Protein AF-0000000078837871 (afdb_homodimer)

Secondary structure (DSSP, 8-state):
------------------------TT--------SS----TTTS---EEEEEE-TTSSSEEEEEEEESSHHHHHHHHHHHHHH-TTSEEEEEETTEEEEEEESS--/------------------------TT--------SS----TTTS---EEEEEE-TTSSSEEEEEEEESSHHHHHHHHHHHHHH-TTSEEEEEETTEEEEEEESS--

Solvent-accessible surface area (backbone atoms only — not comparable to full-atom values): 12783 Å² total; per-residue (Å²): 138,84,81,82,78,77,77,77,75,78,77,76,75,74,74,72,75,76,74,71,75,78,73,75,72,75,78,60,74,63,69,64,69,58,86,71,55,79,68,55,69,78,81,48,77,44,56,22,38,24,35,34,30,31,92,84,58,78,47,79,65,43,72,44,30,35,8,53,41,69,66,32,30,49,33,26,36,56,40,44,46,66,74,38,52,62,28,32,35,36,32,27,47,75,91,41,75,75,45,77,44,65,27,64,84,107,138,86,67,87,70,80,75,78,77,75,79,74,76,75,76,75,74,76,73,70,76,80,72,74,71,74,76,60,71,63,70,64,67,58,86,71,56,80,68,55,70,79,79,49,78,42,56,21,35,24,33,33,30,31,91,83,57,79,46,80,64,43,74,44,30,34,8,53,41,68,65,31,30,49,33,27,36,56,40,43,46,66,75,38,51,62,27,31,34,34,32,28,47,75,91,41,75,75,45,76,44,65,27,64,82,107

Sequence (212 aa):
MRWARLWRGRAMFLSTHQLRPPDDPTDESGGTPSPYGGFPAEGEDLPYKVEVWDEDGHYVERVLAVSSSPSIGYAAYYAATREYPGRQVTLRHKSSVLSRWNGRAHMRWARLWRGRAMFLSTHQLRPPDDPTDESGGTPSPYGGFPAEGEDLPYKVEVWDEDGHYVERVLAVSSSPSIGYAAYYAATREYPGRQVTLRHKSSVLSRWNGRAH

pLDDT: mean 71.63, std 29.7, range [26.27, 98.94]

Structure (mmCIF, N/CA/C/O backbone):
data_AF-0000000078837871-model_v1
#
loop_
_entity.id
_entity.type
_entity.pdbx_description
1 polymer 'Uncharacterized protein'
#
loop_
_atom_site.group_PDB
_atom_site.id
_atom_site.type_symbol
_atom_site.label_atom_id
_atom_site.label_alt_id
_atom_site.label_comp_id
_atom_site.label_asym_id
_atom_site.label_entity_id
_atom_site.label_seq_id
_atom_site.pdbx_PDB_ins_code
_atom_site.Cartn_x
_atom_site.Cartn_y
_atom_site.Cartn_z
_atom_site.occupancy
_atom_site.B_iso_or_equiv
_atom_site.auth_seq_id
_atom_site.auth_comp_id
_atom_site.auth_asym_id
_atom_site.auth_atom_id
_atom_site.pdbx_PDB_model_num
ATOM 1 N N . MET A 1 1 ? 30.484 16.516 100.125 1 28.8 1 MET A N 1
ATOM 2 C CA . MET A 1 1 ? 31.156 17.422 99.188 1 28.8 1 MET A CA 1
ATOM 3 C C . MET A 1 1 ? 31.203 16.828 97.812 1 28.8 1 MET A C 1
ATOM 5 O O . MET A 1 1 ? 32.25 16.359 97.312 1 28.8 1 MET A O 1
ATOM 9 N N . ARG A 1 2 ? 30.094 16.031 97.438 1 31.38 2 ARG A N 1
ATOM 10 C CA . ARG A 1 2 ? 30.047 15.094 96.312 1 31.38 2 ARG A CA 1
ATOM 11 C C . ARG A 1 2 ? 30.375 15.789 95 1 31.38 2 ARG A C 1
ATOM 13 O O . ARG A 1 2 ? 30.078 16.969 94.875 1 31.38 2 ARG A O 1
ATOM 20 N N . TRP A 1 3 ? 30.797 15.07 94 1 30.58 3 TRP A N 1
ATOM 21 C CA . TRP A 1 3 ? 31.625 14.953 92.812 1 30.58 3 TRP A CA 1
ATOM 22 C C . TRP A 1 3 ? 31 15.742 91.625 1 30.58 3 TRP A C 1
ATOM 24 O O . TRP A 1 3 ? 29.781 15.922 91.562 1 30.58 3 TRP A O 1
ATOM 34 N N . ALA A 1 4 ? 31.797 16.688 91 1 34.44 4 ALA A N 1
ATOM 35 C CA . ALA A 1 4 ? 31.891 17.547 89.875 1 34.44 4 ALA A CA 1
ATOM 36 C C . ALA A 1 4 ? 31.562 16.766 88.562 1 34.44 4 ALA A C 1
ATOM 38 O O . ALA A 1 4 ? 32.344 15.898 88.125 1 34.44 4 ALA A O 1
ATOM 39 N N . ARG A 1 5 ? 30.344 16.266 88.5 1 40.53 5 ARG A N 1
ATOM 40 C CA . ARG A 1 5 ? 29.891 15.57 87.25 1 40.53 5 ARG A CA 1
ATOM 41 C C . ARG A 1 5 ? 30.281 16.328 86 1 40.53 5 ARG A C 1
ATOM 43 O O . ARG A 1 5 ? 29.812 17.453 85.812 1 40.53 5 ARG A O 1
ATOM 50 N N . LEU A 1 6 ? 31.578 16.109 85.625 1 33.34 6 LEU A N 1
ATOM 51 C CA . LEU A 1 6 ? 32.188 16.672 84.375 1 33.34 6 LEU A CA 1
ATOM 52 C C . LEU A 1 6 ? 31.234 16.578 83.188 1 33.34 6 LEU A C 1
ATOM 54 O O . LEU A 1 6 ? 30.656 15.523 82.938 1 33.34 6 LEU A O 1
ATOM 58 N N . TRP A 1 7 ? 30.594 17.656 82.75 1 40.09 7 TRP A N 1
ATOM 59 C CA . TRP A 1 7 ? 29.797 18.125 81.625 1 40.09 7 TRP A CA 1
ATOM 60 C C . TRP A 1 7 ? 30.469 17.766 80.312 1 40.09 7 TRP A C 1
ATOM 62 O O . TRP A 1 7 ? 31.406 18.438 79.875 1 40.09 7 TRP A O 1
ATOM 72 N N . ARG A 1 8 ? 30.953 16.5 80.125 1 40.06 8 ARG A N 1
ATOM 73 C CA . ARG A 1 8 ? 31.656 16.203 78.875 1 40.06 8 ARG A CA 1
ATOM 74 C C . ARG A 1 8 ? 30.859 16.703 77.688 1 40.06 8 ARG A C 1
ATOM 76 O O . ARG A 1 8 ? 29.672 16.375 77.562 1 40.06 8 ARG A O 1
ATOM 83 N N . GLY A 1 9 ? 31.156 17.859 77.125 1 33.84 9 GLY A N 1
ATOM 84 C CA . GLY A 1 9 ? 30.828 18.625 75.938 1 33.84 9 GLY A CA 1
ATOM 85 C C . GLY A 1 9 ? 30.828 17.781 74.688 1 33.84 9 GLY A C 1
ATOM 86 O O . GLY A 1 9 ? 31.844 17.172 74.375 1 33.84 9 GLY A O 1
ATOM 87 N N . ARG A 1 10 ? 29.766 17.078 74.375 1 41.59 10 ARG A N 1
ATOM 88 C CA . ARG A 1 10 ? 29.516 16.297 73.125 1 41.59 10 ARG A CA 1
ATOM 89 C C . ARG A 1 10 ? 29.859 17.109 71.938 1 41.59 10 ARG A C 1
ATOM 91 O O . ARG A 1 10 ? 29.312 18.188 71.688 1 41.59 10 ARG A O 1
ATOM 98 N N . ALA A 1 11 ? 31.141 17.047 71.5 1 39.34 11 ALA A N 1
ATOM 99 C CA . ALA A 1 11 ? 31.594 17.609 70.188 1 39.34 11 ALA A CA 1
ATOM 100 C C . ALA A 1 11 ? 30.703 17.188 69.062 1 39.34 11 ALA A C 1
ATOM 102 O O . ALA A 1 11 ? 30.438 15.992 68.875 1 39.34 11 ALA A O 1
ATOM 103 N N . MET A 1 12 ? 29.703 17.969 68.75 1 34.94 12 MET A N 1
ATOM 104 C CA . MET A 1 12 ? 28.797 17.844 67.625 1 34.94 12 MET A CA 1
ATOM 105 C C . MET A 1 12 ? 29.578 17.734 66.312 1 34.94 12 MET A C 1
ATOM 107 O O . MET A 1 12 ? 30.344 18.656 65.938 1 34.94 12 MET A O 1
ATOM 111 N N . PHE A 1 13 ? 30.203 16.594 66 1 34.69 13 PHE A N 1
ATOM 112 C CA . PHE A 1 13 ? 30.875 16.359 64.688 1 34.69 13 PHE A CA 1
ATOM 113 C C . PHE A 1 13 ? 29.984 16.797 63.562 1 34.69 13 PHE A C 1
ATOM 115 O O . PHE A 1 13 ? 28.844 16.328 63.438 1 34.69 13 PHE A O 1
ATOM 122 N N . LEU A 1 14 ? 30.031 18.094 63.125 1 34.53 14 LEU A N 1
ATOM 123 C CA . LEU A 1 14 ? 29.438 18.656 61.938 1 34.53 14 LEU A CA 1
ATOM 124 C C . LEU A 1 14 ? 29.797 17.828 60.688 1 34.53 14 LEU A C 1
ATOM 126 O O . LEU A 1 14 ? 30.984 17.703 60.344 1 34.53 14 LEU A O 1
ATOM 130 N N . SER A 1 15 ? 29.156 16.672 60.594 1 37.41 15 SER A N 1
ATOM 131 C CA . SER A 1 15 ? 29.297 15.867 59.375 1 37.41 15 SER A CA 1
ATOM 132 C C . SER A 1 15 ? 29.156 16.719 58.125 1 37.41 15 SER A C 1
ATOM 134 O O . SER A 1 15 ? 28.141 17.375 57.938 1 37.41 15 SER A O 1
ATOM 136 N N . THR A 1 16 ? 30.203 17.438 57.75 1 38.53 16 THR A N 1
ATOM 137 C CA . THR A 1 16 ? 30.281 18.172 56.5 1 38.53 16 THR A CA 1
ATOM 138 C C . THR A 1 16 ? 29.828 17.281 55.344 1 38.53 16 THR A C 1
ATOM 140 O O . THR A 1 16 ? 30.375 16.203 55.125 1 38.53 16 THR A O 1
ATOM 143 N N . HIS A 1 17 ? 28.547 17.125 55.125 1 38.34 17 HIS A N 1
ATOM 144 C CA . HIS A 1 17 ? 28 16.484 53.938 1 38.34 17 HIS A CA 1
ATOM 145 C C . HIS A 1 17 ? 28.672 17 52.656 1 38.34 17 HIS A C 1
ATOM 147 O O . HIS A 1 17 ? 28.688 18.203 52.406 1 38.34 17 HIS A O 1
ATOM 153 N N . GLN A 1 18 ? 29.844 16.469 52.406 1 34.22 18 GLN A N 1
ATOM 154 C CA . GLN A 1 18 ? 30.516 16.766 51.125 1 34.22 18 GLN A CA 1
ATOM 155 C C . GLN A 1 18 ? 29.531 16.703 49.969 1 34.22 18 GLN A C 1
ATOM 157 O O . GLN A 1 18 ? 28.859 15.695 49.75 1 34.22 18 GLN A O 1
ATOM 162 N N . LEU A 1 19 ? 28.922 17.844 49.562 1 39.47 19 LEU A N 1
ATOM 163 C CA . LEU A 1 19 ? 28.109 18.062 48.375 1 39.47 19 LEU A CA 1
ATOM 164 C C . LEU A 1 19 ? 28.766 17.438 47.125 1 39.47 19 LEU A C 1
ATOM 166 O O . LEU A 1 19 ? 29.938 17.688 46.875 1 39.47 19 LEU A O 1
ATOM 170 N N . ARG A 1 20 ? 28.406 16.188 46.875 1 36.94 20 ARG A N 1
ATOM 171 C CA . ARG A 1 20 ? 28.828 15.547 45.625 1 36.94 20 ARG A CA 1
ATOM 172 C C . ARG A 1 20 ? 28.766 16.531 44.469 1 36.94 20 ARG A C 1
ATOM 174 O O . ARG A 1 20 ? 27.922 17.438 44.438 1 36.94 20 ARG A O 1
ATOM 181 N N . PRO A 1 21 ? 29.906 16.812 43.875 1 38.81 21 PRO A N 1
ATOM 182 C CA . PRO A 1 21 ? 29.875 17.703 42.719 1 38.81 21 PRO A CA 1
ATOM 183 C C . PRO A 1 21 ? 28.75 17.359 41.719 1 38.81 21 PRO A C 1
ATOM 185 O O . PRO A 1 21 ? 28.281 16.219 41.688 1 38.81 21 PRO A O 1
ATOM 188 N N . PRO A 1 22 ? 27.938 18.375 41.281 1 35.56 22 PRO A N 1
ATOM 189 C CA . PRO A 1 22 ? 26.844 18.234 40.312 1 35.56 22 PRO A CA 1
ATOM 190 C C . PRO A 1 22 ? 27.219 17.375 39.125 1 35.56 22 PRO A C 1
ATOM 192 O O . PRO A 1 22 ? 28.375 17.406 38.688 1 35.56 22 PRO A O 1
ATOM 195 N N . ASP A 1 23 ? 26.766 16.156 39.094 1 36.47 23 ASP A N 1
ATOM 196 C CA . ASP A 1 23 ? 26.891 15.273 37.938 1 36.47 23 ASP A CA 1
ATOM 197 C C . ASP A 1 23 ? 26.75 16.062 36.656 1 36.47 23 ASP A C 1
ATOM 199 O O . ASP A 1 23 ? 25.953 17 36.562 1 36.47 23 ASP A O 1
ATOM 203 N N . ASP A 1 24 ? 27.828 16.281 35.969 1 36.84 24 ASP A N 1
ATOM 204 C CA . ASP A 1 24 ? 27.859 16.859 34.625 1 36.84 24 ASP A CA 1
ATOM 205 C C . ASP A 1 24 ? 26.719 16.328 33.75 1 36.84 24 ASP A C 1
ATOM 207 O O . ASP A 1 24 ? 26.516 15.109 33.688 1 36.84 24 ASP A O 1
ATOM 211 N N . PRO A 1 25 ? 25.578 17.094 33.594 1 40.22 25 PRO A N 1
ATOM 212 C CA . PRO A 1 25 ? 24.422 16.734 32.75 1 40.22 25 PRO A CA 1
ATOM 213 C C . PRO A 1 25 ? 24.828 16.266 31.359 1 40.22 25 PRO A C 1
ATOM 215 O O . PRO A 1 25 ? 23.969 16.125 30.484 1 40.22 25 PRO A O 1
ATOM 218 N N . THR A 1 26 ? 26.109 16.281 31 1 35.69 26 THR A N 1
ATOM 219 C CA . THR A 1 26 ? 26.328 16.109 29.562 1 35.69 26 THR A CA 1
ATOM 220 C C . THR A 1 26 ? 25.703 14.812 29.078 1 35.69 26 THR A C 1
ATOM 222 O O . THR A 1 26 ? 25.656 14.555 27.875 1 35.69 26 THR A O 1
ATOM 225 N N . ASP A 1 27 ? 25.719 13.789 29.953 1 36.22 27 ASP A N 1
ATOM 226 C CA . ASP A 1 27 ? 25.391 12.547 29.25 1 36.22 27 ASP A CA 1
ATOM 227 C C . ASP A 1 27 ? 23.938 12.555 28.766 1 36.22 27 ASP A C 1
ATOM 229 O O . ASP A 1 27 ? 23.062 11.945 29.391 1 36.22 27 ASP A O 1
ATOM 233 N N . GLU A 1 28 ? 23.297 13.656 28.609 1 34.19 28 GLU A N 1
ATOM 234 C CA . GLU A 1 28 ? 21.953 13.578 28.031 1 34.19 28 GLU A CA 1
ATOM 235 C C . GLU A 1 28 ? 21.969 12.789 26.719 1 34.19 28 GLU A C 1
ATOM 237 O O . GLU A 1 28 ? 21.859 13.375 25.641 1 34.19 28 GLU A O 1
ATOM 242 N N . SER A 1 29 ? 22.844 11.828 26.625 1 35.5 29 SER A N 1
ATOM 243 C CA . SER A 1 29 ? 22.641 11.086 25.391 1 35.5 29 SER A CA 1
ATOM 244 C C . SER A 1 29 ? 21.172 10.727 25.188 1 35.5 29 SER A C 1
ATOM 246 O O . SER A 1 29 ? 20.719 9.664 25.609 1 35.5 29 SER A O 1
ATOM 248 N N . GLY A 1 30 ? 20.266 11.453 25.75 1 33.62 30 GLY A N 1
ATOM 249 C CA . GLY A 1 30 ? 18.891 11.18 25.375 1 33.62 30 GLY A CA 1
ATOM 250 C C . GLY A 1 30 ? 18.703 10.906 23.891 1 33.62 30 GLY A C 1
ATOM 251 O O . GLY A 1 30 ? 18.906 11.797 23.062 1 33.62 30 GLY A O 1
ATOM 252 N N . GLY A 1 31 ? 19.078 9.742 23.516 1 33.59 31 GLY A N 1
ATOM 253 C CA . GLY A 1 31 ? 18.734 9.336 22.156 1 33.59 31 GLY A CA 1
ATOM 254 C C . GLY A 1 31 ? 17.375 9.82 21.703 1 33.59 31 GLY A C 1
ATOM 255 O O . GLY A 1 31 ? 16.406 9.727 22.453 1 33.59 31 GLY A O 1
ATOM 256 N N . THR A 1 32 ? 17.297 11.055 21.219 1 34.22 32 THR A N 1
ATOM 257 C CA . THR A 1 32 ? 16.094 11.422 20.484 1 34.22 32 THR A CA 1
ATOM 258 C C . THR A 1 32 ? 15.438 10.188 19.875 1 34.22 32 THR A C 1
ATOM 260 O O . THR A 1 32 ? 16.109 9.352 19.281 1 34.22 32 THR A O 1
ATOM 263 N N . PRO A 1 33 ? 14.469 9.602 20.594 1 33.25 33 PRO A N 1
ATOM 264 C CA . PRO A 1 33 ? 13.867 8.578 19.734 1 33.25 33 PRO A CA 1
ATOM 265 C C . PRO A 1 33 ? 13.875 8.969 18.266 1 33.25 33 PRO A C 1
ATOM 267 O O . PRO A 1 33 ? 13.859 10.156 17.938 1 33.25 33 PRO A O 1
ATOM 270 N N . SER A 1 34 ? 14.734 8.492 17.484 1 34.59 34 SER A N 1
ATOM 271 C CA . SER A 1 34 ? 14.539 8.82 16.078 1 34.59 34 SER A CA 1
ATOM 272 C C . SER A 1 34 ? 13.07 9.062 15.758 1 34.59 34 SER A C 1
ATOM 274 O O . SER A 1 34 ? 12.195 8.312 16.219 1 34.59 34 SER A O 1
ATOM 276 N N . PRO A 1 35 ? 12.625 10.312 15.734 1 34.44 35 PRO A N 1
ATOM 277 C CA . PRO A 1 35 ? 11.227 10.445 15.32 1 34.44 35 PRO A CA 1
ATOM 278 C C . PRO A 1 35 ? 10.758 9.273 14.469 1 34.44 35 PRO A C 1
ATOM 280 O O . PRO A 1 35 ? 9.594 9.234 14.047 1 34.44 35 PRO A O 1
ATOM 283 N N . TYR A 1 36 ? 11.719 8.836 13.633 1 36.59 36 TYR A N 1
ATOM 284 C CA . TYR A 1 36 ? 11.273 7.781 12.734 1 36.59 36 TYR A CA 1
ATOM 285 C C . TYR A 1 36 ? 10.93 6.516 13.508 1 36.59 36 TYR A C 1
ATOM 287 O O . TYR A 1 36 ? 11.805 5.699 13.797 1 36.59 36 TYR A O 1
ATOM 295 N N . GLY A 1 37 ? 10.375 6.586 14.586 1 34.09 37 GLY A N 1
ATOM 296 C CA . GLY A 1 37 ? 9.812 5.402 15.211 1 34.09 37 GLY A CA 1
ATOM 297 C C . GLY A 1 37 ? 9.414 4.332 14.211 1 34.09 37 GLY A C 1
ATOM 298 O O . GLY A 1 37 ? 9.148 4.633 13.047 1 34.09 37 GLY A O 1
ATOM 299 N N . GLY A 1 38 ? 10.055 3.207 14.188 1 36.5 38 GLY A N 1
ATOM 300 C CA . GLY A 1 38 ? 9.516 2.074 13.453 1 36.5 38 GLY A CA 1
ATOM 301 C C . GLY A 1 38 ? 8 2.004 13.492 1 36.5 38 GLY A C 1
ATOM 302 O O . GLY A 1 38 ? 7.418 1.677 14.531 1 36.5 38 GLY A O 1
ATOM 303 N N . PHE A 1 39 ? 7.238 3.01 13.195 1 37.38 39 PHE A N 1
ATOM 304 C CA . PHE A 1 39 ? 5.793 2.844 13.109 1 37.38 39 PHE A CA 1
ATOM 305 C C . PHE A 1 39 ? 5.434 1.434 12.656 1 37.38 39 PHE A C 1
ATOM 307 O O . PHE A 1 39 ? 5.758 1.035 11.539 1 37.38 39 PHE A O 1
ATOM 314 N N . PRO A 1 40 ? 5.602 0.512 13.492 1 39.38 40 PRO A N 1
ATOM 315 C CA . PRO A 1 40 ? 5.027 -0.745 13 1 39.38 40 PRO A CA 1
ATOM 316 C C . PRO A 1 40 ? 3.688 -0.548 12.297 1 39.38 40 PRO A C 1
ATOM 318 O O . PRO A 1 40 ? 2.934 0.366 12.641 1 39.38 40 PRO A O 1
ATOM 321 N N . ALA A 1 41 ? 3.531 -0.785 10.977 1 46.53 41 ALA A N 1
ATOM 322 C CA . ALA A 1 41 ? 2.197 -1.076 10.453 1 46.53 41 ALA A CA 1
ATOM 323 C C . ALA A 1 41 ? 1.309 -1.685 11.531 1 46.53 41 ALA A C 1
ATOM 325 O O . ALA A 1 41 ? 0.086 -1.742 11.383 1 46.53 41 ALA A O 1
ATOM 326 N N . GLU A 1 42 ? 1.839 -2.127 12.625 1 44.12 42 GLU A N 1
ATOM 327 C CA . GLU A 1 42 ? 1.068 -2.889 13.602 1 44.12 42 GLU A CA 1
ATOM 328 C C . GLU A 1 42 ? -0.051 -2.043 14.203 1 44.12 42 GLU A C 1
ATOM 330 O O . GLU A 1 42 ? -1.13 -2.557 14.508 1 44.12 42 GLU A O 1
ATOM 335 N N . GLY A 1 4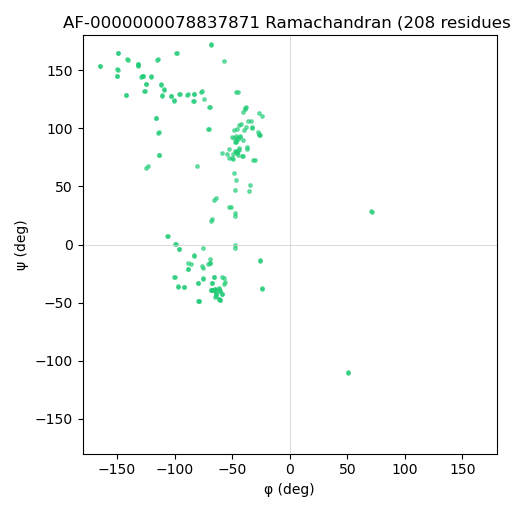3 ? 0.249 -0.795 14.492 1 51.53 43 GLY A N 1
ATOM 336 C CA . GLY A 1 43 ? -0.839 -0.068 15.125 1 51.53 43 GLY A CA 1
ATOM 337 C C . GLY A 1 43 ? -1.802 0.552 14.133 1 51.53 43 GLY A C 1
ATOM 338 O O . GLY A 1 43 ? -2.896 0.98 14.5 1 51.53 43 GLY A O 1
ATOM 339 N N . GLU A 1 44 ? -1.311 0.636 12.891 1 63.84 44 GLU A N 1
ATOM 340 C CA . GLU A 1 44 ? -2.213 1.239 11.914 1 63.84 44 GLU A CA 1
ATOM 341 C C . GLU A 1 44 ? -3.096 0.184 11.258 1 63.84 44 GLU A C 1
ATOM 343 O O . GLU A 1 44 ? -2.633 -0.919 10.953 1 63.84 44 GLU A O 1
ATOM 348 N N . ASP A 1 45 ? -4.477 0.563 11.336 1 87.5 45 ASP A N 1
ATOM 349 C CA . ASP A 1 45 ? -5.438 -0.288 10.641 1 87.5 45 ASP A CA 1
ATOM 350 C C . ASP A 1 45 ? -5.289 -0.153 9.125 1 87.5 45 ASP A C 1
ATOM 352 O O . ASP A 1 45 ? -5.629 0.886 8.555 1 87.5 45 ASP A O 1
ATOM 356 N N . LEU A 1 46 ? -4.633 -1.031 8.469 1 96.62 46 LEU A N 1
ATOM 357 C CA . LEU A 1 46 ? -4.449 -1.096 7.023 1 96.62 46 LEU A CA 1
ATOM 358 C C . LEU A 1 46 ? -5.145 -2.322 6.441 1 96.62 46 LEU A C 1
ATOM 360 O O . LEU A 1 46 ? -4.484 -3.281 6.035 1 96.62 46 LEU A O 1
ATOM 364 N N . PRO A 1 47 ? -6.457 -2.262 6.305 1 96.81 47 PRO A N 1
ATOM 365 C CA . PRO A 1 47 ? -7.23 -3.488 6.098 1 96.81 47 PRO A CA 1
ATOM 366 C C . PRO A 1 47 ? -7.25 -3.936 4.637 1 96.81 47 PRO A C 1
ATOM 368 O O . PRO A 1 47 ? -7.746 -5.02 4.328 1 96.81 47 PRO A O 1
ATOM 371 N N . TYR A 1 48 ? -6.777 -3.15 3.725 1 97.94 48 TYR A N 1
ATOM 372 C CA . TYR A 1 48 ? -6.73 -3.535 2.318 1 97.94 48 TYR A CA 1
ATOM 373 C C . TYR A 1 48 ? -5.359 -4.098 1.953 1 97.94 48 TYR A C 1
ATOM 375 O O . TYR A 1 48 ? -4.332 -3.475 2.227 1 97.94 48 TYR A O 1
ATOM 383 N N . LYS A 1 49 ? -5.387 -5.234 1.341 1 98.44 49 LYS A N 1
ATOM 384 C CA . LYS A 1 49 ? -4.156 -5.969 1.06 1 98.44 49 LYS A CA 1
ATOM 385 C C . LYS A 1 49 ? -4.051 -6.316 -0.422 1 98.44 49 LYS A 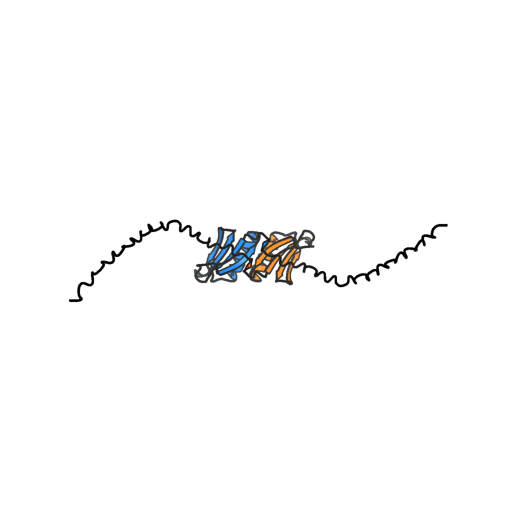C 1
ATOM 387 O O . LYS A 1 49 ? -5.012 -6.809 -1.019 1 98.44 49 LYS A O 1
ATOM 392 N N . VAL A 1 50 ? -2.9 -6.047 -0.955 1 98.81 50 VAL A N 1
ATOM 393 C CA . VAL A 1 50 ? -2.555 -6.52 -2.291 1 98.81 50 VAL A CA 1
ATOM 394 C C . VAL A 1 50 ? -1.613 -7.719 -2.188 1 98.81 50 VAL A C 1
ATOM 396 O O . VAL A 1 50 ? -0.555 -7.633 -1.56 1 98.81 50 VAL A O 1
ATOM 399 N N . GLU A 1 51 ? -2.021 -8.734 -2.857 1 98.56 51 GLU A N 1
ATOM 400 C CA . GLU A 1 51 ? -1.302 -10 -2.754 1 98.56 51 GLU A CA 1
ATOM 401 C C . GLU A 1 51 ? -0.934 -10.539 -4.133 1 98.56 51 GLU A C 1
ATOM 403 O O . GLU A 1 51 ? -1.718 -10.43 -5.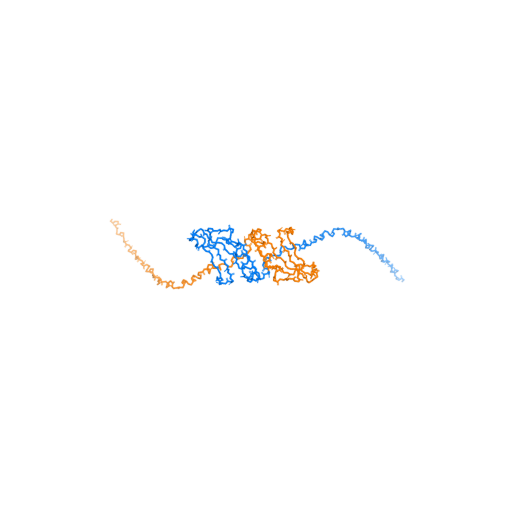078 1 98.56 51 GLU A O 1
ATOM 408 N N . VAL A 1 52 ? 0.241 -11.18 -4.168 1 98.44 52 VAL A N 1
ATOM 409 C CA . VAL A 1 52 ? 0.606 -11.945 -5.352 1 98.44 52 VAL A CA 1
ATOM 410 C C . VAL A 1 52 ? 0.629 -13.438 -5.016 1 98.44 52 VAL A C 1
ATOM 412 O O . VAL A 1 52 ? 1.091 -13.828 -3.939 1 98.44 52 VAL A O 1
ATOM 415 N N . TRP A 1 53 ? 0.093 -14.188 -5.922 1 97.5 53 TRP A N 1
ATOM 416 C CA . TRP A 1 53 ? -0.03 -15.625 -5.738 1 97.5 53 TRP A CA 1
ATOM 417 C C . TRP A 1 53 ? 1.1 -16.359 -6.449 1 97.5 53 TRP A C 1
ATOM 419 O O . TRP A 1 53 ? 1.778 -15.797 -7.305 1 97.5 53 TRP A O 1
ATOM 429 N N . ASP A 1 54 ? 1.242 -17.594 -6.082 1 96 54 ASP A N 1
ATOM 430 C CA . ASP A 1 54 ? 2.281 -18.406 -6.699 1 96 54 ASP A CA 1
ATOM 431 C C . ASP A 1 54 ? 1.964 -18.688 -8.164 1 96 54 ASP A C 1
ATOM 433 O O . ASP A 1 54 ? 0.883 -18.344 -8.648 1 96 54 ASP A O 1
ATOM 437 N N . GLU A 1 55 ? 2.93 -19.281 -8.828 1 95.44 55 GLU A N 1
ATOM 438 C CA . GLU A 1 55 ? 2.826 -19.469 -10.273 1 95.44 55 GLU A CA 1
ATOM 439 C C . GLU A 1 55 ? 1.584 -20.281 -10.633 1 95.44 55 GLU A C 1
ATOM 441 O O . GLU A 1 55 ? 0.979 -20.062 -11.688 1 95.44 55 GLU A O 1
ATOM 446 N N . ASP A 1 56 ? 1.182 -21.109 -9.727 1 93.94 56 ASP A N 1
ATOM 447 C CA . ASP A 1 56 ? 0.043 -21.984 -10.016 1 93.94 56 ASP A CA 1
ATOM 448 C C . ASP A 1 56 ? -1.254 -21.375 -9.469 1 93.94 56 ASP A C 1
ATOM 450 O O . ASP A 1 56 ? -2.336 -21.922 -9.695 1 93.94 56 ASP A O 1
ATOM 454 N N . GLY A 1 57 ? -1.124 -20.297 -8.812 1 94.81 57 GLY A N 1
ATOM 455 C CA . GLY A 1 57 ? -2.307 -19.641 -8.273 1 94.81 57 GLY A CA 1
ATOM 456 C C . GLY A 1 57 ? -2.926 -20.391 -7.109 1 94.81 57 GLY A C 1
ATOM 457 O O . GLY A 1 57 ? -4.129 -20.297 -6.867 1 94.81 57 GLY A O 1
ATOM 458 N N . HIS A 1 58 ? -2.158 -21.109 -6.395 1 95.31 58 HIS A N 1
ATOM 459 C CA . HIS A 1 58 ? -2.713 -21.969 -5.348 1 95.31 58 HIS A CA 1
ATOM 460 C C . HIS A 1 58 ? -2.635 -21.281 -3.986 1 95.31 58 HIS A C 1
ATOM 462 O O . HIS A 1 58 ? -3.496 -21.5 -3.129 1 95.31 58 HIS A O 1
ATOM 468 N N . TYR A 1 59 ? -1.624 -20.578 -3.764 1 95.56 59 TYR A N 1
ATOM 469 C CA . TYR A 1 59 ? -1.495 -19.891 -2.482 1 95.56 59 TYR A CA 1
ATOM 470 C C . TYR A 1 59 ? -0.9 -18.5 -2.666 1 95.56 59 TYR A C 1
ATOM 472 O O . TYR A 1 59 ? -0.238 -18.234 -3.672 1 95.56 59 TYR A O 1
ATOM 480 N N . VAL A 1 60 ? -1.181 -17.688 -1.623 1 96.5 60 VAL A N 1
ATOM 481 C CA . VAL A 1 60 ? -0.577 -16.359 -1.599 1 96.5 60 VAL A CA 1
ATOM 482 C C . VAL A 1 60 ? 0.927 -16.484 -1.361 1 96.5 60 VAL A C 1
ATOM 484 O O . VAL A 1 60 ? 1.359 -17.016 -0.339 1 96.5 60 VAL A O 1
ATOM 487 N N . GLU A 1 61 ? 1.626 -16.016 -2.357 1 96.69 61 GLU A N 1
ATOM 488 C CA . GLU A 1 61 ? 3.08 -16.031 -2.225 1 96.69 61 GLU A CA 1
ATOM 489 C C . GLU A 1 61 ? 3.568 -14.875 -1.35 1 96.69 61 GLU A C 1
ATOM 491 O O . GLU A 1 61 ? 4.438 -15.062 -0.498 1 96.69 61 GLU A O 1
ATOM 496 N N . ARG A 1 62 ? 3.115 -13.68 -1.615 1 96.31 62 ARG A N 1
ATOM 497 C CA . ARG A 1 62 ? 3.592 -12.492 -0.914 1 96.31 62 ARG A CA 1
ATOM 498 C C . ARG A 1 62 ? 2.504 -11.422 -0.839 1 96.31 62 ARG A C 1
ATOM 500 O O . ARG A 1 62 ? 1.704 -11.281 -1.767 1 96.31 62 ARG A O 1
ATOM 507 N N . VAL A 1 63 ? 2.523 -10.695 0.31 1 97.81 63 VAL A N 1
ATOM 508 C CA . VAL A 1 63 ? 1.809 -9.43 0.37 1 97.81 63 VAL A CA 1
ATOM 509 C C . VAL A 1 63 ? 2.672 -8.32 -0.229 1 97.81 63 VAL A C 1
ATOM 511 O O . VAL A 1 63 ? 3.82 -8.133 0.179 1 97.81 63 VAL A O 1
ATOM 514 N N . LEU A 1 64 ? 2.092 -7.566 -1.133 1 98.5 64 LEU A N 1
ATOM 515 C CA . LEU A 1 64 ? 2.85 -6.559 -1.867 1 98.5 64 LEU A CA 1
ATOM 516 C C . LEU A 1 64 ? 2.615 -5.168 -1.283 1 98.5 64 LEU A C 1
ATOM 518 O O . LEU A 1 64 ? 3.473 -4.289 -1.397 1 98.5 64 LEU A O 1
ATOM 522 N N . ALA A 1 65 ? 1.439 -5.027 -0.701 1 98.56 65 ALA A N 1
ATOM 523 C CA . ALA A 1 65 ? 1.061 -3.74 -0.122 1 98.56 65 ALA A CA 1
ATOM 524 C C . ALA A 1 65 ? -0.141 -3.889 0.807 1 98.56 65 ALA A C 1
ATOM 526 O O . ALA A 1 65 ? -0.958 -4.797 0.635 1 98.56 65 ALA A O 1
ATOM 527 N N . VAL A 1 66 ? -0.221 -2.982 1.754 1 98.38 66 VAL A N 1
ATOM 528 C CA . VAL A 1 66 ? -1.431 -2.799 2.549 1 98.38 66 VAL A CA 1
ATOM 529 C C . VAL A 1 66 ? -1.792 -1.315 2.605 1 98.38 66 VAL A C 1
ATOM 531 O O . VAL A 1 66 ? -0.924 -0.452 2.455 1 98.38 66 VAL A O 1
ATOM 534 N N . SER A 1 67 ? -3.08 -1.029 2.805 1 98.38 67 SER A N 1
ATOM 535 C CA . SER A 1 67 ? -3.52 0.362 2.805 1 98.38 67 SER A CA 1
ATOM 536 C C . SER A 1 67 ? -4.715 0.564 3.732 1 98.38 67 SER A C 1
ATOM 538 O O . SER A 1 67 ? -5.418 -0.391 4.062 1 98.38 67 SER A O 1
ATOM 540 N N . SER A 1 68 ? -4.93 1.805 3.994 1 97.81 68 SER A N 1
ATOM 541 C CA . SER A 1 68 ? -6.012 2.186 4.895 1 97.81 68 SER A CA 1
ATOM 542 C C . SER A 1 68 ? -7.324 2.373 4.137 1 97.81 68 SER A C 1
ATOM 544 O O . SER A 1 68 ? -8.398 2.334 4.734 1 97.81 68 SER A O 1
ATOM 546 N N . SER A 1 69 ? -7.316 2.607 2.836 1 98.06 69 SER A N 1
ATOM 547 C CA . SER A 1 69 ? -8.508 2.912 2.051 1 98.06 69 SER A CA 1
ATOM 548 C C . SER A 1 69 ? -8.57 2.064 0.784 1 98.06 69 SER A C 1
ATOM 550 O O . SER A 1 69 ? -7.535 1.631 0.271 1 98.06 69 SER A O 1
ATOM 552 N N . PRO A 1 70 ? -9.828 1.899 0.303 1 98.5 70 PRO A N 1
ATOM 553 C CA . PRO A 1 70 ? -9.961 1.138 -0.941 1 98.5 70 PRO A CA 1
ATOM 554 C C . PRO A 1 70 ? -9.367 1.869 -2.145 1 98.5 70 PRO A C 1
ATOM 556 O O . PRO A 1 70 ? -8.805 1.236 -3.041 1 98.5 70 PRO A O 1
ATOM 559 N N . SER A 1 71 ? -9.469 3.146 -2.105 1 98.81 71 SER A N 1
ATOM 560 C CA . SER A 1 71 ? -8.961 3.902 -3.244 1 98.81 71 SER A CA 1
ATOM 561 C C . SER A 1 71 ? -7.449 3.742 -3.383 1 98.81 71 SER A C 1
ATOM 563 O O . SER A 1 71 ? -6.945 3.498 -4.48 1 98.81 71 SER A O 1
ATOM 565 N N . ILE A 1 72 ? -6.758 3.85 -2.277 1 98.94 72 ILE A N 1
ATOM 566 C CA . ILE A 1 72 ? -5.312 3.668 -2.277 1 98.94 72 ILE A CA 1
ATOM 567 C C . ILE A 1 72 ? -4.973 2.209 -2.58 1 98.94 72 ILE A C 1
ATOM 569 O O . ILE A 1 72 ? -4.031 1.926 -3.324 1 98.94 72 ILE A O 1
ATOM 573 N N . GLY A 1 73 ? -5.711 1.303 -2.068 1 98.88 73 GLY A N 1
ATOM 574 C CA . GLY A 1 73 ? -5.543 -0.114 -2.35 1 98.88 73 GLY A CA 1
ATOM 575 C C . GLY A 1 73 ? -5.684 -0.451 -3.822 1 98.88 73 GLY A C 1
ATOM 576 O O . GLY A 1 73 ? -4.891 -1.226 -4.363 1 98.88 73 GLY A O 1
ATOM 577 N N . TYR A 1 74 ? -6.664 0.144 -4.484 1 98.94 74 TYR A N 1
ATOM 578 C CA . TYR A 1 74 ? -6.875 -0.118 -5.906 1 98.94 74 TYR A CA 1
ATOM 579 C C . TYR A 1 74 ? -5.711 0.412 -6.734 1 98.94 74 TYR A C 1
ATOM 581 O O . TYR A 1 74 ? -5.305 -0.214 -7.719 1 98.94 74 TYR A O 1
ATOM 589 N N . ALA A 1 75 ? -5.262 1.514 -6.344 1 98.94 75 ALA A N 1
ATOM 590 C CA . ALA A 1 75 ? -4.105 2.045 -7.062 1 98.94 75 ALA A CA 1
ATOM 591 C C . ALA A 1 75 ? -2.908 1.104 -6.945 1 98.94 75 ALA A C 1
ATOM 593 O O . ALA A 1 75 ? -2.248 0.804 -7.941 1 98.94 75 ALA A O 1
ATOM 594 N N . ALA A 1 76 ? -2.654 0.662 -5.762 1 98.94 76 ALA A N 1
ATOM 595 C CA . ALA A 1 76 ? -1.574 -0.296 -5.535 1 98.94 76 ALA A CA 1
ATOM 596 C C . ALA A 1 76 ? -1.818 -1.59 -6.305 1 98.94 76 ALA A C 1
ATOM 598 O O . ALA A 1 76 ? -0.892 -2.158 -6.887 1 98.94 76 ALA A O 1
ATOM 599 N N . TYR A 1 77 ? -3.072 -2.043 -6.34 1 98.94 77 TYR A N 1
ATOM 600 C CA . TYR A 1 77 ? -3.465 -3.26 -7.047 1 98.94 77 TYR A CA 1
ATOM 601 C C . TYR A 1 77 ? -3.162 -3.148 -8.531 1 98.94 77 TYR A C 1
ATOM 603 O O . TYR A 1 77 ? -2.52 -4.031 -9.109 1 98.94 77 TYR A O 1
ATOM 611 N N . TYR A 1 78 ? -3.543 -2.078 -9.078 1 98.94 78 TYR A N 1
ATOM 612 C CA . TYR A 1 78 ? -3.311 -1.896 -10.508 1 98.94 78 TYR A CA 1
ATOM 613 C C . TYR A 1 78 ? -1.818 -1.849 -10.82 1 98.94 78 TYR A C 1
ATOM 615 O O . TYR A 1 78 ? -1.36 -2.449 -11.789 1 98.94 78 TYR A O 1
ATOM 623 N N . ALA A 1 79 ? -1.078 -1.176 -10.039 1 98.94 79 ALA A N 1
ATOM 624 C CA . ALA A 1 79 ? 0.37 -1.146 -10.227 1 98.94 79 ALA A CA 1
ATOM 625 C C . ALA A 1 79 ? 0.969 -2.545 -10.094 1 98.94 79 ALA A C 1
ATOM 627 O O . ALA A 1 79 ? 1.867 -2.916 -10.859 1 98.94 79 ALA A O 1
ATOM 628 N N . ALA A 1 80 ? 0.456 -3.303 -9.188 1 98.88 80 ALA A N 1
ATOM 629 C CA . ALA A 1 80 ? 0.955 -4.656 -8.969 1 98.88 80 ALA A CA 1
ATOM 630 C C . ALA A 1 80 ? 0.703 -5.543 -10.18 1 98.88 80 ALA A C 1
ATOM 632 O O . ALA A 1 80 ? 1.547 -6.363 -10.547 1 98.88 80 ALA A O 1
ATOM 633 N N . THR A 1 81 ? -0.461 -5.359 -10.812 1 98.69 81 THR A N 1
ATOM 634 C CA . THR A 1 81 ? -0.766 -6.188 -11.977 1 98.69 81 THR A CA 1
ATOM 635 C C . THR A 1 81 ? 0.198 -5.891 -13.117 1 98.69 81 THR A C 1
ATOM 637 O O . THR A 1 81 ? 0.482 -6.762 -13.938 1 98.69 81 THR A O 1
ATOM 640 N N . ARG A 1 82 ? 0.676 -4.727 -13.141 1 98.69 82 ARG A N 1
ATOM 641 C CA . ARG A 1 82 ? 1.646 -4.359 -14.164 1 98.69 82 ARG A CA 1
ATOM 642 C C . ARG A 1 82 ? 3.041 -4.863 -13.805 1 98.69 82 ARG A C 1
ATOM 644 O O . ARG A 1 82 ? 3.826 -5.207 -14.695 1 98.69 82 ARG A O 1
ATOM 651 N N . GLU A 1 83 ? 3.332 -4.906 -12.641 1 98.44 83 GLU A N 1
ATOM 652 C CA . GLU A 1 83 ? 4.641 -5.367 -12.18 1 98.44 83 GLU A CA 1
ATOM 653 C C . GLU A 1 83 ? 4.75 -6.887 -12.266 1 98.44 83 GLU A C 1
ATOM 655 O O . GLU A 1 83 ? 5.84 -7.426 -12.469 1 98.44 83 GLU A O 1
ATOM 660 N N . TYR A 1 84 ? 3.672 -7.523 -12.125 1 97.62 84 TYR A N 1
ATOM 661 C CA . TYR A 1 84 ? 3.6 -8.984 -12.156 1 97.62 84 TYR A CA 1
ATOM 662 C C . TYR A 1 84 ? 2.621 -9.453 -13.227 1 97.62 84 TYR A C 1
ATOM 664 O O . TYR A 1 84 ? 1.628 -10.117 -12.922 1 97.62 84 TYR A O 1
ATOM 672 N N . PRO A 1 85 ? 2.885 -9.273 -14.422 1 96.88 85 PRO A N 1
ATOM 673 C CA . PRO A 1 85 ? 1.892 -9.492 -15.477 1 96.88 85 PRO A CA 1
ATOM 674 C C . PRO A 1 85 ? 1.565 -10.969 -15.688 1 96.88 85 PRO A C 1
ATOM 676 O O . PRO A 1 85 ? 0.496 -11.297 -16.203 1 96.88 85 PRO A O 1
ATOM 679 N N . GLY A 1 86 ? 2.33 -11.914 -15.227 1 97 86 GLY A N 1
ATOM 680 C CA . GLY A 1 86 ? 2.096 -13.336 -15.438 1 97 86 GLY A CA 1
ATOM 681 C C . GLY A 1 86 ? 1.583 -14.047 -14.195 1 97 86 GLY A C 1
ATOM 682 O O . GLY A 1 86 ? 1.457 -15.273 -14.18 1 97 86 GLY A O 1
ATOM 683 N N . ARG A 1 87 ? 1.323 -13.281 -13.281 1 97.94 87 ARG A N 1
ATOM 684 C CA . ARG A 1 87 ? 0.909 -13.844 -12 1 97.94 87 ARG A CA 1
ATOM 685 C C . ARG A 1 87 ? -0.535 -13.469 -11.68 1 97.94 87 ARG A C 1
ATOM 687 O O . ARG A 1 87 ? -1.095 -12.555 -12.281 1 97.94 87 ARG A O 1
ATOM 694 N N . GLN A 1 88 ? -1.136 -14.273 -10.766 1 98.38 88 GLN A N 1
ATOM 695 C CA . GLN A 1 88 ? -2.379 -13.828 -10.141 1 98.38 88 GLN A CA 1
ATOM 696 C C . GLN A 1 88 ? -2.113 -12.781 -9.062 1 98.38 88 GLN A C 1
ATOM 698 O O . GLN A 1 88 ? -1.208 -12.945 -8.242 1 98.38 88 GLN A O 1
ATOM 703 N N . VAL A 1 89 ? -2.859 -11.695 -9.117 1 98.75 89 VAL A N 1
ATOM 704 C CA . VAL A 1 89 ? -2.828 -10.641 -8.117 1 98.75 89 VAL A CA 1
ATOM 705 C C . VAL A 1 89 ? -4.234 -10.398 -7.57 1 98.75 89 VAL A C 1
ATOM 707 O O . VAL A 1 89 ? -5.203 -10.367 -8.328 1 98.75 89 VAL A O 1
ATOM 710 N N . THR A 1 90 ? -4.332 -10.203 -6.195 1 98.81 90 THR A N 1
ATOM 711 C CA . THR A 1 90 ? -5.637 -9.914 -5.613 1 98.81 90 THR A CA 1
ATOM 712 C C . THR A 1 90 ? -5.566 -8.672 -4.727 1 98.81 90 THR A C 1
ATOM 714 O O . THR A 1 90 ? -4.535 -8.391 -4.117 1 98.81 90 THR A O 1
ATOM 717 N N . LEU A 1 91 ? -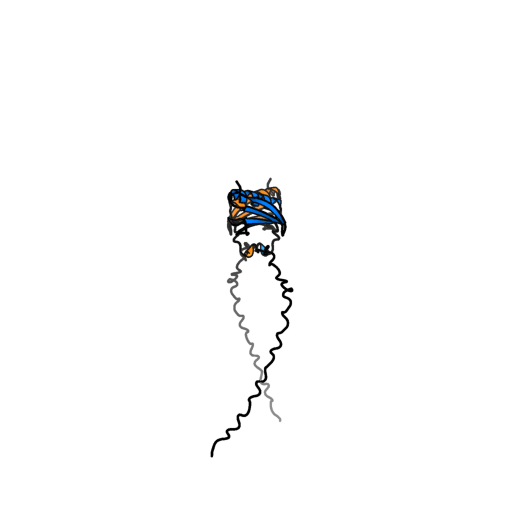6.605 -7.949 -4.754 1 98.88 91 LEU A N 1
ATOM 718 C CA . LEU A 1 91 ? -6.918 -6.973 -3.717 1 98.88 91 LEU A CA 1
ATOM 719 C C . LEU A 1 91 ? -7.949 -7.531 -2.74 1 98.88 91 LEU A C 1
ATOM 721 O O . LEU A 1 91 ? -9.039 -7.945 -3.146 1 98.88 91 LEU A O 1
ATOM 725 N N . ARG A 1 92 ? -7.586 -7.52 -1.479 1 98.69 92 ARG A N 1
ATOM 726 C CA . ARG A 1 92 ? -8.453 -8.055 -0.432 1 98.69 92 ARG A CA 1
ATOM 727 C C . ARG A 1 92 ? -8.789 -6.977 0.596 1 98.69 92 ARG A C 1
ATOM 729 O O . ARG A 1 92 ? -7.945 -6.145 0.931 1 98.69 92 ARG A O 1
ATOM 736 N N . HIS A 1 93 ? -10.047 -7.082 1.079 1 97.75 93 HIS A N 1
ATOM 737 C CA . HIS A 1 93 ? -10.477 -6.387 2.287 1 97.75 93 HIS A CA 1
ATOM 738 C C . HIS A 1 93 ? -10.852 -7.371 3.387 1 97.75 93 HIS A C 1
ATOM 740 O O . HIS A 1 93 ? -11.914 -8 3.326 1 97.75 93 HIS A O 1
ATOM 746 N N . LYS A 1 94 ? -9.969 -7.359 4.352 1 93.81 94 LYS A N 1
ATOM 747 C CA . LYS A 1 94 ? -10.18 -8.359 5.395 1 93.81 94 LYS A CA 1
ATOM 748 C C . LYS A 1 94 ? -10.383 -9.75 4.797 1 93.81 94 LYS A C 1
ATOM 750 O O . LYS A 1 94 ? -9.5 -10.266 4.105 1 93.81 94 LYS A O 1
ATOM 755 N N . SER A 1 95 ? -11.492 -10.289 4.836 1 93.31 95 SER A N 1
ATOM 756 C CA . SER A 1 95 ? -11.688 -11.664 4.371 1 93.31 95 SER A CA 1
ATOM 757 C C . SER A 1 95 ? -12.266 -11.688 2.961 1 93.31 95 SER A C 1
ATOM 759 O O . SER A 1 95 ? -12.422 -12.758 2.367 1 93.31 95 SER A O 1
ATOM 761 N N . SER A 1 96 ? -12.484 -10.578 2.391 1 97.69 96 SER A N 1
ATOM 762 C CA . SER A 1 96 ? -13.148 -10.523 1.09 1 97.69 96 SER A CA 1
ATOM 763 C C . SER A 1 96 ? -12.172 -10.117 -0.009 1 97.69 96 SER A C 1
ATOM 765 O O . SER A 1 96 ? -11.398 -9.172 0.156 1 97.69 96 SER A O 1
ATOM 767 N N . VAL A 1 97 ? -12.242 -10.883 -1.102 1 98.19 97 VAL A N 1
ATOM 768 C CA . VAL A 1 97 ? -11.5 -10.484 -2.293 1 98.19 97 VAL A CA 1
ATOM 769 C C . VAL A 1 97 ? -12.305 -9.453 -3.086 1 98.19 97 VAL A C 1
ATOM 771 O O . VAL A 1 97 ? -13.43 -9.734 -3.508 1 98.19 97 VAL A O 1
ATOM 774 N N . LEU A 1 98 ? -11.703 -8.344 -3.293 1 98.81 98 LEU A N 1
ATOM 775 C CA . LEU A 1 98 ? -12.375 -7.273 -4.02 1 98.81 98 LEU A CA 1
ATOM 776 C C . LEU A 1 98 ? -12.078 -7.355 -5.512 1 98.81 98 LEU A C 1
ATOM 778 O O . LEU A 1 98 ? -12.914 -6.988 -6.34 1 98.81 98 LEU A O 1
ATOM 782 N N . SER A 1 99 ? -10.914 -7.715 -5.879 1 98.81 99 SER A N 1
ATOM 783 C CA . SER A 1 99 ? -10.484 -7.805 -7.27 1 98.81 99 SER A CA 1
ATOM 784 C C . SER A 1 99 ? -9.43 -8.891 -7.457 1 98.81 99 SER A C 1
ATOM 786 O O . SER A 1 99 ? -8.656 -9.172 -6.539 1 98.81 99 SER A O 1
ATOM 788 N N . ARG A 1 100 ? -9.477 -9.414 -8.656 1 98.25 100 ARG A N 1
ATOM 789 C CA . ARG A 1 100 ? -8.531 -10.461 -9.031 1 98.25 100 ARG A CA 1
ATOM 790 C C . ARG A 1 100 ? -8.086 -10.305 -10.477 1 98.25 100 ARG A C 1
ATOM 792 O O . ARG A 1 100 ? -8.914 -10.102 -11.367 1 98.25 100 ARG A O 1
ATOM 799 N N . TRP A 1 101 ? -6.82 -10.32 -10.617 1 97.88 101 TRP A N 1
ATOM 800 C CA . TRP A 1 101 ? -6.184 -10.383 -11.93 1 97.88 101 TRP A CA 1
ATOM 801 C C . TRP A 1 101 ? -5.496 -11.734 -12.133 1 97.88 101 TRP A C 1
ATOM 803 O O . TRP A 1 101 ? -4.715 -12.172 -11.289 1 97.88 101 TRP A O 1
ATOM 813 N N . ASN A 1 102 ? -5.785 -12.383 -13.203 1 96.5 102 ASN A N 1
ATOM 814 C CA . ASN A 1 102 ? -5.117 -13.625 -13.586 1 96.5 102 ASN A CA 1
ATOM 815 C C . ASN A 1 102 ? -4.285 -13.438 -14.852 1 96.5 102 ASN A C 1
ATOM 817 O O . ASN A 1 102 ? -4.824 -13.445 -15.961 1 96.5 102 ASN A O 1
ATOM 821 N N . GLY A 1 103 ? -3.025 -13.203 -14.648 1 92.5 103 GLY A N 1
ATOM 822 C CA . GLY A 1 103 ? -2.139 -12.961 -15.773 1 92.5 103 GLY A CA 1
ATOM 823 C C . GLY A 1 103 ? -1.768 -14.227 -16.531 1 92.5 103 GLY A C 1
ATOM 824 O O . GLY A 1 103 ? -1.185 -14.164 -17.609 1 92.5 103 GLY A O 1
ATOM 825 N N . ARG A 1 104 ? -1.905 -15.398 -16.031 1 83.12 104 ARG A N 1
ATOM 826 C CA . ARG A 1 104 ? -1.538 -16.641 -16.688 1 83.12 104 ARG A CA 1
ATOM 827 C C . ARG A 1 104 ? -2.449 -16.922 -17.875 1 83.12 104 ARG A C 1
ATOM 829 O O . ARG A 1 104 ? -2.049 -17.594 -18.828 1 83.12 104 ARG A O 1
ATOM 836 N N . ALA A 1 105 ? -3.705 -16.641 -17.734 1 70.56 105 ALA A N 1
ATOM 837 C 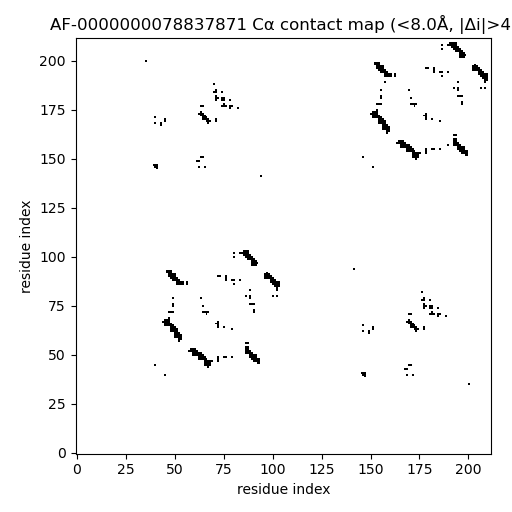CA . ALA A 1 105 ? -4.676 -17.062 -18.734 1 70.56 105 ALA A CA 1
ATOM 838 C C . ALA A 1 105 ? -4.477 -16.281 -20.047 1 70.56 105 ALA A C 1
ATOM 840 O O . ALA A 1 105 ? -4.871 -16.75 -21.109 1 70.56 105 ALA A O 1
ATOM 841 N N . HIS A 1 106 ? -3.656 -15.188 -20.031 1 50.34 106 HIS A N 1
ATOM 842 C CA . HIS A 1 106 ? -3.646 -14.5 -21.312 1 50.34 106 HIS A CA 1
ATOM 843 C C . HIS A 1 106 ? -2.385 -14.828 -22.109 1 50.34 106 HIS A C 1
ATOM 845 O O . HIS A 1 106 ? -1.302 -14.961 -21.531 1 50.34 106 HIS A O 1
ATOM 851 N N . MET B 1 1 ? 13.578 -93.75 41.844 1 26.27 1 MET B N 1
ATOM 852 C CA . MET B 1 1 ? 12.469 -93.5 40.938 1 26.27 1 MET B CA 1
ATOM 853 C C . MET B 1 1 ? 11.938 -92.125 41.031 1 26.27 1 MET B C 1
ATOM 855 O O . MET B 1 1 ? 11.312 -91.75 42.062 1 26.27 1 MET B O 1
ATOM 859 N N . ARG B 1 2 ? 12.672 -91.062 40.531 1 35.09 2 ARG B N 1
ATOM 860 C CA . ARG B 1 2 ? 12.922 -89.625 40.688 1 35.09 2 ARG B CA 1
ATOM 861 C C . ARG B 1 2 ? 11.773 -88.812 40.125 1 35.09 2 ARG B C 1
ATOM 863 O O . ARG B 1 2 ? 11.812 -87.562 40.156 1 35.09 2 ARG B O 1
ATOM 870 N N . TRP B 1 3 ? 10.711 -89.438 39.5 1 28.02 3 TRP B N 1
ATOM 871 C CA . TRP B 1 3 ? 10.242 -88.75 38.281 1 28.02 3 TRP B CA 1
ATOM 872 C C . TRP B 1 3 ? 9.359 -87.562 38.656 1 28.02 3 TRP B C 1
ATOM 874 O O . TRP B 1 3 ? 9.422 -86.5 38 1 28.02 3 TRP B O 1
ATOM 884 N N . ALA B 1 4 ? 8.359 -87.625 39.531 1 33.19 4 ALA B N 1
ATOM 885 C CA . ALA B 1 4 ? 7.07 -87.062 39.125 1 33.19 4 ALA B CA 1
ATOM 886 C C . ALA B 1 4 ? 7.066 -85.562 39.281 1 33.19 4 ALA B C 1
ATOM 888 O O . ALA B 1 4 ? 6.961 -85.062 40.406 1 33.19 4 ALA B O 1
ATOM 889 N N . ARG B 1 5 ? 7.895 -84.875 38.438 1 40.19 5 ARG B N 1
ATOM 890 C CA . ARG B 1 5 ? 7.988 -83.438 38.406 1 40.19 5 ARG B CA 1
ATOM 891 C C . ARG B 1 5 ? 6.633 -82.812 38.094 1 40.19 5 ARG B C 1
ATOM 893 O O . ARG B 1 5 ? 6.086 -82.938 37 1 40.19 5 ARG B O 1
ATOM 900 N N . LEU B 1 6 ? 5.738 -82.75 39.156 1 34.31 6 LEU B N 1
ATOM 901 C CA . LEU B 1 6 ? 4.406 -82.188 39.031 1 34.31 6 LEU B CA 1
ATOM 902 C C . LEU B 1 6 ? 4.461 -80.875 38.281 1 34.31 6 LEU B C 1
ATOM 904 O O . LEU B 1 6 ? 5.238 -80 38.625 1 34.31 6 LEU B O 1
ATOM 908 N N . TRP B 1 7 ? 4.148 -80.812 36.969 1 38.5 7 TRP B N 1
ATOM 909 C CA . TRP B 1 7 ? 3.871 -79.812 35.906 1 38.5 7 TRP B CA 1
ATOM 910 C C . TRP B 1 7 ? 2.898 -78.75 36.375 1 38.5 7 TRP B C 1
ATOM 912 O O . TRP B 1 7 ? 1.724 -79.062 36.625 1 38.5 7 TRP B O 1
ATOM 922 N N . ARG B 1 8 ? 3.154 -78.062 37.438 1 42.09 8 ARG B N 1
ATOM 923 C CA . ARG B 1 8 ? 2.275 -77 37.875 1 42.09 8 ARG B CA 1
ATOM 924 C C . ARG B 1 8 ? 1.871 -76.062 36.719 1 42.09 8 ARG B C 1
ATOM 926 O O . ARG B 1 8 ? 2.729 -75.562 36 1 42.09 8 ARG B O 1
ATOM 933 N N . GLY B 1 9 ? 0.764 -76.375 36 1 33.06 9 GLY B N 1
ATOM 934 C CA . GLY B 1 9 ? -0.022 -75.75 34.969 1 33.06 9 GLY B CA 1
ATOM 935 C C . GLY B 1 9 ? -0.221 -74.25 35.188 1 33.06 9 GLY B C 1
ATOM 936 O O . GLY B 1 9 ? -0.744 -73.812 36.219 1 33.06 9 GLY B O 1
ATOM 937 N N . ARG B 1 10 ? 0.66 -73.375 34.688 1 42.25 10 ARG B N 1
ATOM 938 C CA . ARG B 1 10 ? 0.696 -71.938 34.625 1 42.25 10 ARG B CA 1
ATOM 939 C C . ARG B 1 10 ? -0.583 -71.375 34 1 42.25 10 ARG B C 1
ATOM 941 O O . ARG B 1 10 ? -0.92 -71.75 32.844 1 42.25 10 ARG B O 1
ATOM 948 N N . ALA B 1 11 ? -1.646 -71.25 34.844 1 39.81 11 ALA B N 1
ATOM 949 C CA . ALA B 1 11 ? -2.857 -70.625 34.375 1 39.81 11 ALA B CA 1
ATOM 950 C C . ALA B 1 11 ? -2.523 -69.25 33.688 1 39.81 11 ALA B C 1
ATOM 952 O O . ALA B 1 11 ? -1.839 -68.438 34.25 1 39.81 11 ALA B O 1
ATOM 953 N N . MET B 1 12 ? -2.328 -69.25 32.375 1 33.06 12 MET B N 1
ATOM 954 C CA . MET B 1 12 ? -2.125 -68.125 31.484 1 33.06 12 MET B CA 1
ATOM 955 C C . MET B 1 12 ? -3.27 -67.125 31.641 1 33.06 12 MET B C 1
ATOM 957 O O . MET B 1 12 ? -4.43 -67.438 31.422 1 33.06 12 MET B O 1
ATOM 961 N N . PHE B 1 13 ? -3.283 -66.312 32.688 1 35.25 13 PHE B N 1
ATOM 962 C CA . PHE B 1 13 ? -4.23 -65.188 32.844 1 35.25 13 PHE B CA 1
ATOM 963 C C . PHE B 1 13 ? -4.328 -64.375 31.562 1 35.25 13 PHE B C 1
ATOM 965 O O . PHE B 1 13 ? -3.322 -63.844 31.094 1 35.25 13 PHE B O 1
ATOM 972 N N . LEU B 1 14 ? -5.125 -64.875 30.547 1 33.84 14 LEU B N 1
ATOM 973 C CA . LEU B 1 14 ? -5.469 -64.125 29.344 1 33.84 14 LEU B CA 1
ATOM 974 C C . LEU B 1 14 ? -5.973 -62.719 29.672 1 33.84 14 LEU B C 1
ATOM 976 O O . LEU B 1 14 ? -7.008 -62.562 30.328 1 33.84 14 LEU B O 1
ATOM 980 N N . SER B 1 15 ? -5.02 -61.844 30.078 1 36.97 15 SER B N 1
ATOM 981 C CA . SER B 1 15 ? -5.344 -60.406 30.234 1 36.97 15 SER B CA 1
ATOM 982 C C . SER B 1 15 ? -6.141 -59.906 29.047 1 36.97 15 SER B C 1
ATOM 984 O O . SER B 1 15 ? -5.668 -59.938 27.906 1 36.97 15 SER B O 1
ATOM 986 N N . THR B 1 16 ? -7.438 -60.219 29 1 37.94 16 THR B N 1
ATOM 987 C CA . THR B 1 16 ? -8.336 -59.688 28 1 37.94 16 THR B CA 1
ATOM 988 C C . THR B 1 16 ? -8.18 -58.156 27.906 1 37.94 16 THR B C 1
ATOM 990 O O . THR B 1 16 ? -8.359 -57.438 28.906 1 37.94 16 THR B O 1
ATOM 993 N N . HIS B 1 17 ? -7.133 -57.625 27.25 1 37.44 17 HIS B N 1
ATOM 994 C CA . HIS B 1 17 ? -7 -56.219 26.906 1 37.44 17 HIS B CA 1
ATOM 995 C C . HIS B 1 17 ? -8.297 -55.688 26.312 1 37.44 17 HIS B C 1
ATOM 997 O O . HIS B 1 17 ? -8.797 -56.219 25.312 1 37.44 17 HIS B O 1
ATOM 1003 N N . GLN B 1 18 ? -9.227 -55.375 27.172 1 34.06 18 GLN B N 1
ATOM 1004 C CA . GLN B 1 18 ? -10.43 -54.688 26.734 1 34.06 18 GLN B CA 1
ATOM 1005 C C . GLN B 1 18 ? -10.094 -53.562 25.75 1 34.06 18 GLN B C 1
ATOM 1007 O O . GLN B 1 18 ? -9.305 -52.688 26.062 1 34.06 18 GLN B O 1
ATOM 1012 N N . LEU B 1 19 ? -10.109 -53.844 24.406 1 38.25 19 LEU B N 1
ATOM 1013 C CA . LEU B 1 19 ? -10.008 -52.906 23.297 1 38.25 19 LEU B CA 1
ATOM 1014 C C . LEU B 1 19 ? -10.914 -51.688 23.5 1 38.25 19 LEU B C 1
ATOM 1016 O O . LEU B 1 19 ? -12.102 -51.844 23.797 1 38.25 19 LEU B O 1
ATOM 1020 N N . ARG B 1 20 ? -10.367 -50.656 24.109 1 37.31 20 ARG B N 1
ATOM 1021 C CA . ARG B 1 20 ? -11.062 -49.375 24.188 1 37.31 20 ARG B CA 1
ATOM 1022 C C . ARG B 1 20 ? -11.82 -49.062 22.906 1 37.31 20 ARG B C 1
ATOM 1024 O O . ARG B 1 20 ? -11.398 -49.469 21.828 1 37.31 20 ARG B O 1
ATOM 1031 N N . PRO B 1 21 ? -13.133 -48.938 23 1 37.91 21 PRO B N 1
ATOM 1032 C CA . PRO B 1 21 ? -13.891 -48.594 21.797 1 37.91 21 PRO B CA 1
ATOM 1033 C C . PRO B 1 21 ? -13.25 -47.438 21.016 1 37.91 21 PRO B C 1
ATOM 1035 O O . PRO B 1 21 ? -12.516 -46.625 21.594 1 37.91 21 PRO B O 1
ATOM 1038 N N . PRO B 1 22 ? -13.062 -47.594 19.641 1 35.1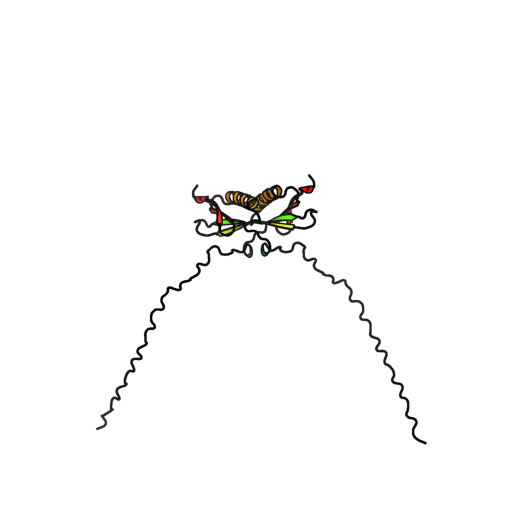9 22 PRO B N 1
ATOM 1039 C CA . PRO B 1 22 ? -12.5 -46.562 18.75 1 35.19 22 PRO B CA 1
ATOM 1040 C C . PRO B 1 22 ? -13.117 -45.188 18.969 1 35.19 22 PRO B C 1
ATOM 1042 O O . PRO B 1 22 ? -14.328 -45.062 19.188 1 35.19 22 PRO B O 1
ATOM 1045 N N . ASP B 1 23 ? -12.5 -44.375 19.797 1 35.41 23 ASP B N 1
ATOM 1046 C CA . ASP B 1 23 ? -12.898 -42.969 19.922 1 35.41 23 ASP B CA 1
ATOM 1047 C C . ASP B 1 23 ? -13.375 -42.406 18.594 1 35.41 23 ASP B C 1
ATOM 1049 O O . ASP B 1 23 ? -12.828 -42.75 17.531 1 35.41 23 ASP B O 1
ATOM 1053 N N . ASP B 1 24 ? -14.656 -42.219 18.453 1 36.03 24 ASP B N 1
ATOM 1054 C CA . ASP B 1 24 ? -15.289 -41.531 17.328 1 36.03 24 ASP B CA 1
ATOM 1055 C C . ASP B 1 24 ? -14.445 -40.344 16.875 1 36.03 24 ASP B C 1
ATOM 1057 O O . ASP B 1 24 ? -14.031 -39.5 17.688 1 36.03 24 ASP B O 1
ATOM 1061 N N . PRO B 1 25 ? -13.656 -40.469 15.766 1 39.53 25 PRO B N 1
ATOM 1062 C CA . PRO B 1 25 ? -12.828 -39.406 15.172 1 39.53 25 PRO B CA 1
ATOM 1063 C C . PRO B 1 25 ? -13.578 -38.094 15 1 39.53 25 PRO B C 1
ATOM 1065 O O . PRO B 1 25 ? -13.094 -37.188 14.312 1 39.53 25 PRO B O 1
ATOM 1068 N N . THR B 1 26 ? -14.859 -38 15.359 1 35.28 26 THR B N 1
ATOM 1069 C CA . THR B 1 26 ? -15.539 -36.812 14.828 1 35.28 26 THR B CA 1
ATOM 1070 C C . THR B 1 26 ? -14.812 -35.531 15.242 1 35.28 26 THR B C 1
ATOM 1072 O O . THR B 1 26 ? -15.164 -34.469 14.789 1 35.28 26 THR B O 1
ATOM 1075 N N . ASP B 1 27 ? -14.219 -35.594 16.438 1 36 27 ASP B N 1
ATOM 1076 C CA . ASP B 1 27 ? -13.883 -34.219 16.859 1 36 27 ASP B CA 1
ATOM 1077 C C . ASP B 1 27 ? -12.789 -33.625 15.977 1 36 27 ASP B C 1
ATOM 1079 O O . ASP B 1 27 ? -11.609 -33.688 16.328 1 36 27 ASP B O 1
ATOM 1083 N N . GLU B 1 28 ? -12.547 -34.125 14.797 1 33.91 28 GLU B N 1
ATOM 1084 C CA . GLU B 1 28 ? -11.547 -33.406 14 1 33.91 28 GLU B CA 1
ATOM 1085 C C . GLU B 1 28 ? -11.852 -31.922 13.922 1 33.91 28 GLU B C 1
ATOM 1087 O O . GLU B 1 28 ? -12.461 -31.453 12.961 1 33.91 28 GLU B O 1
ATOM 1092 N N . SER B 1 29 ? -12.43 -31.391 14.969 1 34.91 29 SER B N 1
ATOM 1093 C CA . SER B 1 29 ? -12.523 -29.938 14.805 1 34.91 29 SER B CA 1
ATOM 1094 C C . SER B 1 29 ? -11.195 -29.359 14.352 1 34.91 29 SER B C 1
ATOM 1096 O O . SER B 1 29 ? -10.367 -28.953 15.172 1 34.91 29 SER B O 1
ATOM 1098 N N . GLY B 1 30 ? -10.359 -30.094 13.68 1 33.19 30 GLY B N 1
ATOM 1099 C CA . GLY B 1 30 ? -9.195 -29.438 13.109 1 33.19 30 GLY B CA 1
ATOM 1100 C C . GLY B 1 30 ? -9.523 -28.094 12.492 1 33.19 30 GLY B C 1
ATOM 1101 O O . GLY B 1 30 ? -10.227 -28.016 11.484 1 33.19 30 GLY B O 1
ATOM 1102 N N . GLY B 1 31 ? -9.711 -27.141 13.328 1 33.59 31 GLY B N 1
ATOM 1103 C CA . GLY B 1 31 ? -9.805 -25.797 12.797 1 33.59 31 GLY B CA 1
ATOM 1104 C C . GLY B 1 31 ? -8.867 -25.531 11.641 1 33.59 31 GLY B C 1
ATOM 1105 O O . GLY B 1 31 ? -7.684 -25.875 11.703 1 33.59 31 GLY B O 1
ATOM 1106 N N . THR B 1 32 ? -9.258 -25.938 10.43 1 34.28 32 THR B N 1
ATOM 1107 C CA . THR B 1 32 ? -8.531 -25.422 9.273 1 34.28 32 THR B CA 1
ATOM 1108 C C . THR B 1 32 ? -7.906 -24.062 9.586 1 34.28 32 THR B C 1
ATOM 1110 O O . THR B 1 32 ? -8.555 -23.188 10.164 1 34.28 32 THR B O 1
ATOM 1113 N N . PRO B 1 33 ? -6.625 -24.078 10.016 1 33.03 33 PRO B N 1
ATOM 1114 C CA . PRO B 1 33 ? -6.191 -22.672 10.055 1 33.03 33 PRO B CA 1
ATOM 1115 C C . PRO B 1 33 ? -6.844 -21.828 8.969 1 33.03 33 PRO B C 1
ATOM 1117 O O . PRO B 1 33 ? -7.207 -2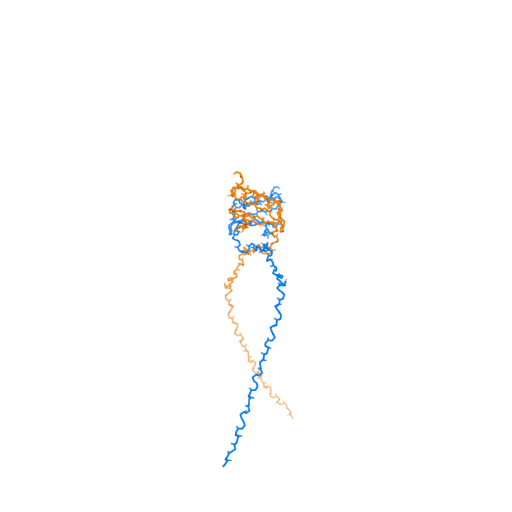2.328 7.91 1 33.03 33 PRO B O 1
ATOM 1120 N N . SER B 1 34 ? -7.816 -21.094 9.242 1 34.56 34 SER B N 1
ATOM 1121 C CA . SER B 1 34 ? -8.219 -20.219 8.148 1 34.56 34 SER B CA 1
ATOM 1122 C C . SER B 1 34 ? -7.043 -19.906 7.223 1 34.56 34 SER B C 1
ATOM 1124 O O . SER B 1 34 ? -5.941 -19.609 7.688 1 34.56 34 SER B O 1
ATOM 1126 N N . PRO B 1 35 ? -6.902 -20.656 6.137 1 34.59 35 PRO B N 1
ATOM 1127 C CA . PRO B 1 35 ? -5.797 -20.234 5.273 1 34.59 35 PRO B CA 1
ATOM 1128 C C . PRO B 1 35 ? -5.441 -18.766 5.461 1 34.59 35 PRO B C 1
ATOM 1130 O O . PRO B 1 35 ? -4.535 -18.25 4.801 1 34.59 35 PRO B O 1
ATOM 1133 N N . TYR B 1 36 ? -6.539 -18 5.648 1 36.56 36 TYR B N 1
ATOM 1134 C CA . TYR B 1 36 ? -6.246 -16.578 5.723 1 36.56 36 TYR B CA 1
ATOM 1135 C C . TYR B 1 36 ? -5.391 -16.25 6.941 1 36.56 36 TYR B C 1
ATOM 1137 O O . TYR B 1 36 ? -5.906 -16.125 8.055 1 36.56 36 TYR B O 1
ATOM 1145 N N . GLY B 1 37 ? -4.48 -17.016 7.246 1 33.97 37 GLY B N 1
ATOM 1146 C CA . GLY B 1 37 ? -3.482 -16.594 8.219 1 33.97 37 GLY B CA 1
ATOM 1147 C C . GLY B 1 37 ? -3.342 -15.086 8.32 1 33.97 37 GLY B C 1
ATOM 1148 O O . GLY B 1 37 ? -3.609 -14.367 7.352 1 33.97 37 GLY B O 1
ATOM 1149 N N . GLY B 1 38 ? -3.744 -14.469 9.383 1 36.41 38 GLY B N 1
ATOM 1150 C CA . GLY B 1 38 ? -3.361 -13.086 9.633 1 36.41 38 GLY B CA 1
ATOM 1151 C C . GLY B 1 38 ? -1.956 -12.766 9.164 1 36.41 38 GLY B C 1
ATOM 1152 O O . GLY B 1 38 ? -0.978 -13.117 9.82 1 36.41 38 GLY B O 1
ATOM 1153 N N . PHE B 1 39 ? -1.495 -13.125 8 1 37.28 39 PHE B N 1
ATOM 1154 C CA . PHE B 1 39 ? -0.18 -12.664 7.574 1 37.28 39 PHE B CA 1
ATOM 1155 C C . PHE B 1 39 ? 0.115 -11.281 8.141 1 37.28 39 PHE B C 1
ATOM 1157 O O . PHE B 1 39 ? -0.575 -10.312 7.809 1 37.28 39 PHE B O 1
ATOM 1164 N N . PRO B 1 40 ? 0.364 -11.203 9.359 1 39.97 40 PRO B N 1
ATOM 1165 C CA . PRO B 1 40 ? 0.824 -9.867 9.742 1 39.97 40 PRO B CA 1
ATOM 1166 C C . PRO B 1 40 ? 1.747 -9.242 8.695 1 39.97 40 PRO B C 1
ATOM 1168 O O . PRO B 1 40 ? 2.453 -9.961 7.984 1 39.97 40 PRO B O 1
ATOM 1171 N N . ALA B 1 41 ? 1.423 -8.125 8.039 1 46.78 41 ALA B N 1
ATOM 1172 C CA . ALA B 1 41 ? 2.471 -7.285 7.461 1 46.78 41 ALA B CA 1
ATOM 1173 C C . ALA B 1 41 ? 3.789 -7.457 8.211 1 46.78 41 ALA B C 1
ATOM 1175 O O . ALA B 1 41 ? 4.848 -7.051 7.723 1 46.78 41 ALA B O 1
ATOM 1176 N N . GLU B 1 42 ? 3.799 -8.047 9.344 1 44.84 42 GLU B N 1
ATOM 1177 C CA . GLU B 1 42 ? 4.984 -8.055 10.195 1 44.84 42 GLU B CA 1
ATOM 1178 C C . GLU B 1 42 ? 6.129 -8.82 9.539 1 44.84 42 GLU B C 1
ATOM 1180 O O . GLU B 1 42 ? 7.297 -8.461 9.695 1 44.84 42 GLU B O 1
ATOM 1185 N N . GLY B 1 43 ? 5.789 -9.906 8.898 1 52.44 43 GLY B N 1
ATOM 1186 C CA . GLY B 1 43 ? 6.926 -10.625 8.352 1 52.44 43 GLY B CA 1
ATOM 1187 C C . GLY B 1 43 ? 7.305 -10.156 6.957 1 52.44 43 GLY B C 1
ATOM 1188 O O . GLY B 1 43 ? 8.383 -10.5 6.453 1 52.44 43 GLY B O 1
ATOM 1189 N N . GLU B 1 44 ? 6.379 -9.445 6.355 1 64.31 44 GLU B N 1
ATOM 1190 C CA . GLU B 1 44 ? 6.715 -8.984 5.012 1 64.31 44 GLU B CA 1
ATOM 1191 C C . GLU B 1 44 ? 7.434 -7.641 5.051 1 64.31 44 GLU B C 1
ATOM 1193 O O . GLU B 1 44 ? 7.098 -6.773 5.859 1 64.31 44 GLU B O 1
ATOM 1198 N N . ASP B 1 45 ? 8.641 -7.691 4.277 1 87.62 45 ASP B N 1
ATOM 1199 C CA . ASP B 1 45 ? 9.375 -6.445 4.121 1 87.62 45 ASP B CA 1
ATOM 1200 C C . ASP B 1 45 ? 8.633 -5.473 3.209 1 87.62 45 ASP B C 1
ATOM 1202 O O . ASP B 1 45 ? 8.523 -5.699 2.002 1 87.62 45 ASP B O 1
ATOM 1206 N N . LEU B 1 46 ? 7.938 -4.527 3.723 1 96.56 46 LEU B N 1
ATOM 1207 C CA . LEU B 1 46 ? 7.215 -3.477 3.014 1 96.56 46 LEU B CA 1
ATOM 1208 C C . LEU B 1 46 ? 7.828 -2.109 3.289 1 96.56 46 LEU B C 1
ATOM 1210 O O . LEU B 1 46 ? 7.242 -1.292 4 1 96.56 46 LEU B O 1
ATOM 1214 N N . PRO B 1 47 ? 8.938 -1.812 2.658 1 96.81 47 PRO B N 1
ATOM 1215 C CA . PRO B 1 47 ? 9.773 -0.7 3.117 1 96.81 47 PRO B CA 1
ATOM 1216 C C . PRO B 1 47 ? 9.297 0.652 2.592 1 96.81 47 PRO B C 1
ATOM 1218 O O . PRO B 1 47 ? 9.812 1.694 3.004 1 96.81 47 PRO B O 1
ATOM 1221 N N . TYR B 1 48 ? 8.375 0.703 1.68 1 97.94 48 TYR B N 1
ATOM 1222 C CA . TYR B 1 48 ? 7.848 1.965 1.168 1 97.94 48 TYR B CA 1
ATOM 1223 C C . TYR B 1 48 ? 6.574 2.363 1.9 1 97.94 48 TYR B C 1
ATOM 1225 O O . TYR B 1 48 ? 5.637 1.569 2.006 1 97.94 48 TYR B O 1
ATOM 1233 N N . LYS B 1 49 ? 6.57 3.57 2.355 1 98.5 49 LYS B N 1
ATOM 1234 C CA . LYS B 1 49 ? 5.484 4.047 3.205 1 98.5 49 LYS B CA 1
ATOM 1235 C C . LYS B 1 49 ? 4.867 5.324 2.643 1 98.5 49 LYS B C 1
ATOM 1237 O O . LYS B 1 49 ? 5.582 6.254 2.27 1 98.5 49 LYS B O 1
ATOM 1242 N N . VAL B 1 50 ? 3.568 5.305 2.6 1 98.81 50 VAL B N 1
ATOM 1243 C CA . VAL B 1 50 ? 2.816 6.52 2.305 1 98.81 50 VAL B CA 1
ATOM 1244 C C . VAL B 1 50 ? 2.219 7.082 3.594 1 98.81 50 VAL B C 1
ATOM 1246 O O . VAL B 1 50 ? 1.497 6.387 4.309 1 98.81 50 VAL B O 1
ATOM 1249 N N . GLU B 1 51 ? 2.506 8.328 3.777 1 98.56 51 GLU B N 1
ATOM 1250 C CA . GLU B 1 51 ? 2.123 8.984 5.027 1 98.56 51 GLU B CA 1
ATOM 1251 C C . GLU B 1 51 ? 1.343 10.266 4.762 1 98.56 51 GLU B C 1
ATOM 1253 O O . GLU B 1 51 ? 1.659 11.008 3.83 1 98.56 51 GLU B O 1
ATOM 1258 N N . VAL B 1 52 ? 0.382 10.516 5.652 1 98.44 52 VAL B N 1
ATOM 1259 C CA . VAL B 1 52 ? -0.275 11.82 5.664 1 98.44 52 VAL B CA 1
ATOM 1260 C C . VAL B 1 52 ? 0.1 12.578 6.934 1 98.44 52 VAL B C 1
ATOM 1262 O O . VAL B 1 52 ? 0.177 11.984 8.016 1 98.44 52 VAL B O 1
ATOM 1265 N N . TRP B 1 53 ? 0.35 13.828 6.746 1 97.56 53 TRP B N 1
ATOM 1266 C CA . TRP B 1 53 ? 0.793 14.688 7.836 1 97.56 53 TRP B CA 1
ATOM 1267 C C . TRP B 1 53 ? -0.372 15.492 8.398 1 97.56 53 TRP B C 1
ATOM 1269 O O . TRP B 1 53 ? -1.423 15.602 7.766 1 97.56 53 TRP B O 1
ATOM 1279 N N . ASP B 1 54 ? -0.122 16.031 9.539 1 95.94 54 ASP B N 1
ATOM 1280 C CA . ASP B 1 54 ? -1.153 16.844 10.18 1 95.94 54 ASP B CA 1
ATOM 1281 C C . ASP B 1 54 ? -1.392 18.141 9.414 1 95.94 54 ASP B C 1
ATOM 1283 O O . ASP B 1 54 ? -0.663 18.453 8.469 1 95.94 54 ASP B O 1
ATOM 1287 N N . GLU B 1 55 ? -2.428 18.844 9.828 1 95.38 55 GLU B N 1
ATOM 1288 C CA . GLU B 1 55 ? -2.863 20.031 9.102 1 95.38 55 GLU B CA 1
ATOM 1289 C C . GLU B 1 55 ? -1.736 21.047 8.992 1 95.38 55 GLU B C 1
ATOM 1291 O O . GLU B 1 55 ? -1.64 21.766 7.992 1 95.38 55 GLU B O 1
ATOM 1296 N N . ASP B 1 56 ? -0.854 21.031 9.945 1 93.88 56 ASP B N 1
ATOM 1297 C CA . ASP B 1 56 ? 0.219 22.016 9.953 1 93.88 56 ASP B CA 1
ATOM 1298 C C . ASP B 1 56 ? 1.491 21.453 9.32 1 93.88 56 ASP B C 1
ATOM 1300 O O . ASP B 1 56 ? 2.475 22.172 9.148 1 93.88 56 ASP B O 1
ATOM 1304 N N . GLY B 1 57 ? 1.424 20.234 8.969 1 94.75 57 GLY B N 1
ATOM 1305 C CA . GLY B 1 57 ? 2.58 19.609 8.344 1 94.75 57 GLY B CA 1
ATOM 1306 C C . GLY B 1 57 ? 3.734 19.391 9.305 1 94.75 57 GLY B C 1
ATOM 1307 O O . GLY B 1 57 ? 4.895 19.359 8.891 1 94.75 57 GLY B O 1
ATOM 1308 N N . HIS B 1 58 ? 3.451 19.219 10.547 1 95.44 58 HIS B N 1
ATOM 1309 C CA . HIS B 1 58 ? 4.516 19.141 11.539 1 95.44 58 HIS B CA 1
ATOM 1310 C C . HIS B 1 58 ? 4.855 17.688 11.867 1 95.44 58 HIS B C 1
ATOM 1312 O O . HIS B 1 58 ? 6.008 17.375 12.172 1 95.44 58 HIS B O 1
ATOM 1318 N N . TYR B 1 59 ? 3.912 16.875 11.875 1 95.62 59 TYR B N 1
ATOM 1319 C CA . TYR B 1 59 ? 4.172 15.477 12.164 1 95.62 59 TYR B CA 1
ATOM 1320 C C . TYR B 1 59 ? 3.309 14.57 11.297 1 95.62 59 TYR B C 1
ATOM 1322 O O . TYR B 1 59 ? 2.271 14.992 10.789 1 95.62 59 TYR B O 1
ATOM 1330 N N . VAL B 1 60 ? 3.834 13.328 11.227 1 96.5 60 VAL B N 1
ATOM 1331 C CA . VAL B 1 60 ? 3.059 12.312 10.531 1 96.5 60 VAL B CA 1
ATOM 1332 C C . VAL B 1 60 ? 1.815 11.953 11.344 1 96.5 60 VAL B C 1
ATOM 1334 O O . VAL B 1 60 ? 1.922 11.508 12.484 1 96.5 60 VAL B O 1
ATOM 1337 N N . GLU B 1 61 ? 0.708 12.219 10.695 1 96.75 61 GLU B N 1
ATOM 1338 C CA . GLU B 1 61 ? -0.548 11.875 11.359 1 96.75 61 GLU B CA 1
ATOM 1339 C C . GLU B 1 61 ? -0.847 10.383 11.234 1 96.75 61 GLU B C 1
ATOM 1341 O O . GLU B 1 61 ? -1.275 9.75 12.195 1 96.75 61 GLU B O 1
ATOM 1346 N N . ARG B 1 62 ? -0.751 9.859 10.031 1 96.38 62 ARG B N 1
ATOM 1347 C CA . ARG B 1 62 ? -1.122 8.477 9.773 1 96.38 62 ARG B CA 1
ATOM 1348 C C . ARG B 1 62 ? -0.302 7.895 8.625 1 96.38 62 ARG B C 1
ATOM 1350 O O . ARG B 1 62 ? 0.033 8.602 7.672 1 96.38 62 ARG B O 1
ATOM 1357 N N . VAL B 1 63 ? 0.003 6.566 8.781 1 97.81 63 VAL B N 1
ATOM 1358 C CA . VAL B 1 63 ? 0.449 5.793 7.629 1 97.81 63 VAL B CA 1
ATOM 1359 C C . VAL B 1 63 ? -0.761 5.316 6.828 1 97.81 63 VAL B C 1
ATOM 1361 O O . VAL B 1 63 ? -1.666 4.684 7.375 1 97.81 63 VAL B O 1
ATOM 1364 N N . LEU B 1 64 ? -0.718 5.574 5.535 1 98.5 64 LEU B N 1
ATOM 1365 C CA . LEU B 1 64 ? -1.87 5.285 4.688 1 98.5 64 LEU B CA 1
ATOM 1366 C C . LEU B 1 64 ? -1.679 3.971 3.941 1 98.5 64 LEU B C 1
ATOM 1368 O O . LEU B 1 64 ? -2.656 3.309 3.58 1 98.5 64 LEU B O 1
ATOM 1372 N N . ALA B 1 65 ? -0.423 3.66 3.711 1 98.56 65 ALA B N 1
ATOM 1373 C CA . ALA B 1 65 ? -0.083 2.445 2.977 1 98.56 65 ALA B CA 1
ATOM 1374 C C . ALA B 1 65 ? 1.394 2.098 3.146 1 98.56 65 ALA B C 1
ATOM 1376 O O . ALA B 1 65 ? 2.223 2.98 3.377 1 98.56 65 ALA B O 1
ATOM 1377 N N . VAL B 1 66 ? 1.68 0.82 3.014 1 98.44 66 VAL B N 1
ATOM 1378 C CA . VAL B 1 66 ? 3.049 0.341 2.861 1 98.44 66 VAL B CA 1
ATOM 1379 C C . VAL B 1 66 ? 3.129 -0.635 1.689 1 98.44 66 VAL B C 1
ATOM 1381 O O . VAL B 1 66 ? 2.133 -1.267 1.331 1 98.44 66 VAL B O 1
ATOM 1384 N N . SER B 1 67 ? 4.305 -0.744 1.085 1 98.38 67 SER B N 1
ATOM 1385 C CA . SER B 1 67 ? 4.449 -1.605 -0.084 1 98.38 67 SER B CA 1
ATOM 1386 C C . SER B 1 67 ? 5.855 -2.193 -0.169 1 98.38 67 SER B C 1
ATOM 1388 O O . SER B 1 67 ? 6.793 -1.66 0.428 1 98.38 67 SER B O 1
ATOM 1390 N N . SER B 1 68 ? 5.938 -3.182 -0.994 1 97.81 68 SER B N 1
ATOM 1391 C CA . SER B 1 68 ? 7.199 -3.891 -1.174 1 97.81 68 SER B CA 1
ATOM 1392 C C . SER B 1 68 ? 8.047 -3.24 -2.26 1 97.81 68 SER B C 1
ATOM 1394 O O . SER B 1 68 ? 9.266 -3.449 -2.314 1 97.81 68 SER B O 1
ATOM 1396 N N . SER B 1 69 ? 7.488 -2.465 -3.18 1 98.06 69 SER B N 1
ATOM 1397 C CA . SER B 1 69 ? 8.203 -1.895 -4.316 1 98.06 69 SER B CA 1
ATOM 1398 C C . SER B 1 69 ? 7.91 -0.405 -4.461 1 98.06 69 SER B C 1
ATOM 1400 O O . SER B 1 69 ? 6.855 0.071 -4.035 1 98.06 69 SER B O 1
ATOM 1402 N N . PRO B 1 70 ? 8.883 0.28 -5.105 1 98.5 70 PRO B N 1
ATOM 1403 C CA . PRO B 1 70 ? 8.648 1.707 -5.328 1 98.5 70 PRO B CA 1
ATOM 1404 C C . PRO 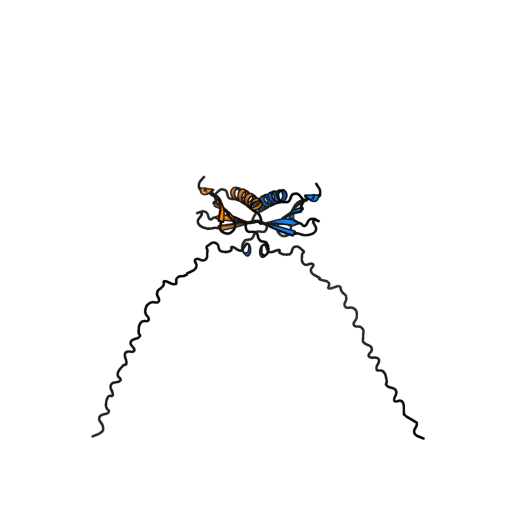B 1 70 ? 7.508 1.969 -6.316 1 98.5 70 PRO B C 1
ATOM 1406 O O . PRO B 1 70 ? 6.762 2.938 -6.16 1 98.5 70 PRO B O 1
ATOM 1409 N N . SER B 1 71 ? 7.402 1.096 -7.242 1 98.81 71 SER B N 1
ATOM 1410 C CA . SER B 1 71 ? 6.359 1.311 -8.242 1 98.81 71 SER B CA 1
ATOM 1411 C C . SER B 1 71 ? 4.973 1.248 -7.617 1 98.81 71 SER B C 1
ATOM 1413 O O . SER B 1 71 ? 4.129 2.107 -7.875 1 98.81 71 SER B O 1
ATOM 1415 N N . ILE B 1 72 ? 4.762 0.268 -6.777 1 98.94 72 ILE B N 1
ATOM 1416 C CA . ILE B 1 72 ? 3.488 0.13 -6.078 1 98.94 72 ILE B CA 1
ATOM 1417 C C . ILE B 1 72 ? 3.326 1.268 -5.074 1 98.94 72 ILE B C 1
ATOM 1419 O O . ILE B 1 72 ? 2.234 1.823 -4.926 1 98.94 72 ILE B O 1
ATOM 1423 N N . GLY B 1 73 ? 4.355 1.644 -4.418 1 98.88 73 GLY B N 1
ATOM 1424 C CA . GLY B 1 73 ? 4.348 2.77 -3.498 1 98.88 73 GLY B CA 1
ATOM 1425 C C . GLY B 1 73 ? 3.955 4.078 -4.156 1 98.88 73 GLY B C 1
ATOM 1426 O O . GLY B 1 73 ? 3.168 4.848 -3.604 1 98.88 73 GLY B O 1
ATOM 1427 N N . TYR B 1 74 ? 4.469 4.328 -5.352 1 98.94 74 TYR B N 1
ATOM 1428 C CA . TYR B 1 74 ? 4.145 5.562 -6.062 1 98.94 74 TYR B CA 1
ATOM 1429 C C . TYR B 1 74 ? 2.674 5.59 -6.465 1 98.94 74 TYR B C 1
ATOM 1431 O O . TYR B 1 74 ? 2.033 6.641 -6.426 1 98.94 74 TYR B O 1
ATOM 1439 N N . ALA B 1 75 ? 2.23 4.477 -6.852 1 98.94 75 ALA B N 1
ATOM 1440 C CA . ALA B 1 75 ? 0.81 4.422 -7.188 1 98.94 75 ALA B CA 1
ATOM 1441 C C . ALA B 1 75 ? -0.054 4.758 -5.977 1 98.94 75 ALA B C 1
ATOM 1443 O O . ALA B 1 75 ? -0.991 5.551 -6.074 1 98.94 75 ALA B O 1
ATOM 1444 N N . ALA B 1 76 ? 0.267 4.16 -4.875 1 98.94 76 ALA B N 1
ATOM 1445 C CA . ALA B 1 76 ? -0.444 4.449 -3.631 1 98.94 76 ALA B CA 1
ATOM 1446 C C . ALA B 1 76 ? -0.299 5.922 -3.248 1 98.94 76 ALA B C 1
ATOM 1448 O O . ALA B 1 76 ? -1.265 6.555 -2.814 1 98.94 76 ALA B O 1
ATOM 1449 N N . TYR B 1 77 ? 0.897 6.48 -3.443 1 98.94 77 TYR B N 1
ATOM 1450 C CA . TYR B 1 77 ? 1.188 7.879 -3.137 1 98.94 77 TYR B CA 1
ATOM 1451 C C . TYR B 1 77 ? 0.305 8.812 -3.957 1 98.94 77 TYR B C 1
ATOM 1453 O O . TYR B 1 77 ? -0.344 9.703 -3.406 1 98.94 77 TYR B O 1
ATOM 1461 N N . TYR B 1 78 ? 0.237 8.555 -5.195 1 98.94 78 TYR B N 1
ATOM 1462 C CA . TYR B 1 78 ? -0.569 9.406 -6.059 1 98.94 78 TYR B CA 1
ATOM 1463 C C . TYR B 1 78 ? -2.043 9.328 -5.68 1 98.94 78 TYR B C 1
ATOM 1465 O O . TYR B 1 78 ? -2.732 10.352 -5.629 1 98.94 78 TYR B O 1
ATOM 1473 N N . ALA B 1 79 ? -2.52 8.18 -5.414 1 98.94 79 ALA B N 1
ATOM 1474 C CA . ALA B 1 79 ? -3.904 8.039 -4.973 1 98.94 79 ALA B CA 1
ATOM 1475 C C . ALA B 1 79 ? -4.141 8.773 -3.66 1 98.94 79 ALA B C 1
ATOM 1477 O O . ALA B 1 79 ? -5.188 9.406 -3.475 1 98.94 79 ALA B O 1
ATOM 1478 N N . ALA B 1 80 ? -3.189 8.734 -2.793 1 98.88 80 ALA B N 1
ATOM 1479 C CA . ALA B 1 80 ? -3.307 9.398 -1.499 1 98.88 80 ALA B CA 1
ATOM 1480 C C . ALA B 1 80 ? -3.4 10.914 -1.667 1 98.88 80 ALA B C 1
ATOM 1482 O O . ALA B 1 80 ? -4.156 11.578 -0.953 1 98.88 80 ALA B O 1
ATOM 1483 N N . THR B 1 81 ? -2.635 11.453 -2.625 1 98.69 81 THR B N 1
ATOM 1484 C CA . THR B 1 81 ? -2.668 12.898 -2.82 1 98.69 81 THR B CA 1
ATOM 1485 C C . THR B 1 81 ? -4.043 13.344 -3.311 1 98.69 81 THR B C 1
ATOM 1487 O O . THR B 1 81 ? -4.465 14.469 -3.047 1 98.69 81 THR B O 1
ATOM 1490 N N . ARG B 1 82 ? -4.688 12.5 -3.963 1 98.62 82 ARG B N 1
ATOM 1491 C CA . ARG B 1 82 ? -6.031 12.812 -4.434 1 98.62 82 ARG B CA 1
ATOM 1492 C C . ARG B 1 82 ? -7.055 12.641 -3.316 1 98.62 82 ARG B C 1
ATOM 1494 O O . ARG B 1 82 ? -8.055 13.367 -3.264 1 98.62 82 ARG B O 1
ATOM 1501 N N . GLU B 1 83 ? -6.848 11.773 -2.5 1 98.38 83 GLU B N 1
ATOM 1502 C CA . GLU B 1 83 ? -7.762 11.523 -1.391 1 98.38 83 GLU B CA 1
ATOM 1503 C C . GLU B 1 83 ? -7.621 12.586 -0.306 1 98.38 83 GLU B C 1
ATOM 1505 O O . GLU B 1 83 ? -8.586 12.898 0.396 1 98.38 83 GLU B O 1
ATOM 1510 N N . TYR B 1 84 ? -6.484 13.125 -0.199 1 97.56 84 TYR B N 1
ATOM 1511 C CA . TYR B 1 84 ? -6.172 14.141 0.801 1 97.56 84 TYR B CA 1
ATOM 1512 C C . TYR B 1 84 ? -5.629 15.406 0.144 1 97.56 84 TYR B C 1
ATOM 1514 O O . TYR B 1 84 ? -4.496 15.812 0.413 1 97.56 84 TYR B O 1
ATOM 1522 N N . PRO B 1 85 ? -6.367 16.078 -0.589 1 96.81 85 PRO B N 1
ATOM 1523 C CA . PRO B 1 85 ? -5.848 17.172 -1.421 1 96.81 85 PRO B CA 1
ATOM 1524 C C . PRO B 1 85 ? -5.383 18.375 -0.6 1 96.81 85 PRO B C 1
ATOM 1526 O O . PRO B 1 85 ? -4.555 19.156 -1.064 1 96.81 85 PRO B O 1
ATOM 1529 N N . GLY B 1 86 ? -5.707 18.547 0.62 1 96.94 86 GLY B N 1
ATOM 1530 C CA . GLY B 1 86 ? -5.336 19.703 1.437 1 96.94 86 GLY B CA 1
ATOM 1531 C C . GLY B 1 86 ? -4.262 19.375 2.461 1 96.94 86 GLY B C 1
ATOM 1532 O O . GLY B 1 86 ? -3.934 20.219 3.305 1 96.94 86 GLY B O 1
ATOM 1533 N N . ARG B 1 87 ? -3.797 18.25 2.324 1 97.94 87 ARG B N 1
ATOM 1534 C CA . ARG B 1 87 ? -2.82 17.781 3.305 1 97.94 87 ARG B CA 1
ATOM 1535 C C . ARG B 1 87 ? -1.458 17.562 2.656 1 97.94 87 ARG B C 1
ATOM 1537 O O . ARG B 1 87 ? -1.356 17.469 1.431 1 97.94 87 ARG B O 1
ATOM 1544 N N . GLN B 1 88 ? -0.413 17.578 3.52 1 98.38 88 GLN B N 1
ATOM 1545 C CA . GLN B 1 88 ? 0.873 17.047 3.068 1 98.38 88 GLN B CA 1
ATOM 1546 C C . GLN B 1 88 ? 0.869 15.523 3.049 1 98.38 88 GLN B C 1
ATOM 1548 O O . GLN B 1 88 ? 0.403 14.883 3.994 1 98.38 88 GLN B O 1
ATOM 1553 N N . VAL B 1 89 ? 1.324 14.945 1.946 1 98.75 89 VAL B N 1
ATOM 1554 C CA . VAL B 1 89 ? 1.502 13.508 1.782 1 98.75 89 VAL B CA 1
ATOM 1555 C C . VAL B 1 89 ? 2.941 13.211 1.37 1 98.75 89 VAL B C 1
ATOM 1557 O O . VAL B 1 89 ? 3.51 13.906 0.524 1 98.75 89 VAL B O 1
ATOM 1560 N N . THR B 1 90 ? 3.539 12.125 1.983 1 98.81 90 THR B N 1
ATOM 1561 C CA . THR B 1 90 ? 4.891 11.742 1.593 1 98.81 90 THR B CA 1
ATOM 1562 C C . THR B 1 90 ? 4.949 10.258 1.236 1 98.81 90 THR B C 1
ATOM 1564 O O . THR B 1 90 ? 4.199 9.445 1.789 1 98.81 90 THR B O 1
ATOM 1567 N N . LEU B 1 91 ? 5.75 9.977 0.302 1 98.88 91 LEU B N 1
ATOM 1568 C CA . LEU B 1 91 ? 6.266 8.633 0.073 1 98.88 91 LEU B CA 1
ATOM 1569 C C . LEU B 1 91 ? 7.68 8.484 0.63 1 98.88 91 LEU B C 1
ATOM 1571 O O . LEU B 1 91 ? 8.578 9.25 0.263 1 98.88 91 LEU B O 1
ATOM 1575 N N . ARG B 1 92 ? 7.859 7.527 1.488 1 98.69 92 ARG B N 1
ATOM 1576 C CA . ARG B 1 92 ? 9.148 7.289 2.133 1 98.69 92 ARG B CA 1
ATOM 1577 C C . ARG B 1 92 ? 9.664 5.887 1.828 1 98.69 92 ARG B C 1
ATOM 1579 O O . ARG B 1 92 ? 8.883 4.938 1.755 1 98.69 92 ARG B O 1
ATOM 1586 N N . HIS B 1 93 ? 10.984 5.828 1.697 1 97.75 93 HIS B N 1
ATOM 1587 C CA . HIS B 1 93 ? 11.727 4.574 1.729 1 97.75 93 HIS B CA 1
ATOM 1588 C C . HIS B 1 93 ? 12.672 4.523 2.92 1 97.75 93 HIS B C 1
ATOM 1590 O O . HIS B 1 93 ? 13.719 5.18 2.912 1 97.75 93 HIS B O 1
ATOM 1596 N N . LYS B 1 94 ? 12.266 3.67 3.828 1 93.75 94 LYS B N 1
ATOM 1597 C CA . LYS B 1 94 ? 13.055 3.639 5.059 1 93.75 94 LYS B CA 1
ATOM 1598 C C . LYS B 1 94 ? 13.25 5.043 5.621 1 93.75 94 LYS B C 1
ATOM 1600 O O . LYS B 1 94 ? 12.273 5.734 5.938 1 93.75 94 LYS B O 1
ATOM 1605 N N . SER B 1 95 ? 14.375 5.57 5.598 1 93.44 95 SER B N 1
ATOM 1606 C CA . SER B 1 95 ? 14.617 6.867 6.227 1 93.44 95 SER B CA 1
ATOM 1607 C C . SER B 1 95 ? 14.586 7.992 5.199 1 93.44 95 SER B C 1
ATOM 1609 O O . SER B 1 95 ? 14.68 9.172 5.559 1 93.44 95 SER B O 1
ATOM 1611 N N . SER B 1 96 ? 14.352 7.688 4 1 97.75 96 SER B N 1
ATOM 1612 C CA . SER B 1 96 ? 14.422 8.703 2.951 1 97.75 96 SER B CA 1
ATOM 1613 C C . SER B 1 96 ? 13.039 9.039 2.412 1 97.75 96 SER B C 1
ATOM 1615 O O . SER B 1 96 ? 12.234 8.141 2.141 1 97.75 96 SER B O 1
ATOM 1617 N N . VAL B 1 97 ? 12.805 10.352 2.289 1 98.19 97 VAL B N 1
ATOM 1618 C CA . VAL B 1 97 ? 11.594 10.797 1.611 1 98.19 97 VAL B CA 1
ATOM 1619 C C . VAL B 1 97 ? 11.828 10.82 0.102 1 98.19 97 VAL B C 1
ATOM 1621 O O . VAL B 1 97 ? 12.719 11.516 -0.386 1 98.19 97 VAL B O 1
ATOM 1624 N N . LEU B 1 98 ? 11.008 10.109 -0.582 1 98.75 98 LEU B N 1
ATOM 1625 C CA . LEU B 1 98 ? 11.141 10.023 -2.031 1 98.75 98 LEU B CA 1
ATOM 1626 C C . LEU B 1 98 ? 10.297 11.094 -2.717 1 98.75 98 LEU B C 1
ATOM 1628 O O . LEU B 1 98 ? 10.656 11.586 -3.789 1 98.75 98 LEU B O 1
ATOM 1632 N N . SER B 1 99 ? 9.156 11.391 -2.205 1 98.81 99 SER B N 1
ATOM 1633 C CA . SER B 1 99 ? 8.234 12.375 -2.775 1 98.81 99 SER B CA 1
ATOM 1634 C C . SER B 1 99 ? 7.406 13.047 -1.69 1 98.81 99 SER B C 1
ATOM 1636 O O . SER B 1 99 ? 7.117 12.445 -0.656 1 98.81 99 SER B O 1
ATOM 1638 N N . ARG B 1 100 ? 7.074 14.258 -2.041 1 98.25 100 ARG B N 1
ATOM 1639 C CA . ARG B 1 100 ? 6.266 15.07 -1.135 1 98.25 100 ARG B CA 1
ATOM 1640 C C . ARG B 1 100 ? 5.258 15.914 -1.907 1 98.25 100 ARG B C 1
ATOM 1642 O O . ARG B 1 100 ? 5.613 16.562 -2.895 1 98.25 100 ARG B O 1
ATOM 1649 N N . TRP B 1 101 ? 4.066 15.797 -1.479 1 97.81 101 TRP B N 1
ATOM 1650 C CA . TRP B 1 101 ? 2.986 16.672 -1.936 1 97.81 101 TRP B CA 1
ATOM 1651 C C . TRP B 1 101 ? 2.531 17.594 -0.819 1 97.81 101 TRP B C 1
ATOM 1653 O O . TRP B 1 101 ? 2.256 17.156 0.297 1 97.81 101 TRP B O 1
ATOM 1663 N N . ASN B 1 102 ? 2.471 18.859 -1.082 1 96.44 102 ASN B N 1
ATOM 1664 C CA . ASN B 1 102 ? 1.933 19.844 -0.157 1 96.44 102 ASN B CA 1
ATOM 1665 C C . ASN B 1 102 ? 0.651 20.484 -0.694 1 96.44 102 ASN B C 1
ATOM 1667 O O . ASN B 1 102 ? 0.702 21.359 -1.546 1 96.44 102 ASN B O 1
ATOM 1671 N N . GLY B 1 103 ? -0.434 19.938 -0.256 1 92.19 103 GLY B N 1
ATOM 1672 C CA . GLY B 1 103 ? -1.722 20.406 -0.734 1 92.19 103 GLY B CA 1
ATOM 1673 C C . GLY B 1 103 ? -2.133 21.734 -0.12 1 92.19 103 GLY B C 1
ATOM 1674 O O . GLY B 1 103 ? -3.098 22.359 -0.566 1 92.19 103 GLY B O 1
ATOM 1675 N N . ARG B 1 104 ? -1.623 22.188 0.976 1 82.62 104 ARG B N 1
ATOM 1676 C CA . ARG B 1 104 ? -2.002 23.438 1.624 1 82.62 104 ARG B CA 1
ATOM 1677 C C . ARG B 1 104 ? -1.597 24.641 0.775 1 82.62 104 ARG B C 1
ATOM 1679 O O . ARG B 1 104 ? -2.217 25.703 0.856 1 82.62 104 ARG B O 1
ATOM 1686 N N . ALA B 1 105 ? -0.44 24.594 0.149 1 70.19 105 ALA B N 1
ATOM 1687 C CA . ALA B 1 105 ? 0.118 25.781 -0.505 1 70.19 105 ALA B CA 1
ATOM 1688 C C . ALA B 1 105 ? -0.704 26.172 -1.73 1 70.19 105 ALA B C 1
ATOM 1690 O O . ALA B 1 105 ? -0.729 27.328 -2.125 1 70.19 105 ALA B O 1
ATOM 1691 N N . HIS B 1 106 ? -1.569 25.234 -2.227 1 49.22 106 HIS B N 1
ATOM 1692 C CA . HIS B 1 106 ? -2.182 25.719 -3.459 1 49.22 106 HIS B CA 1
ATOM 1693 C C . HIS B 1 106 ? -3.566 26.297 -3.193 1 49.22 106 HIS B C 1
ATOM 1695 O O . HIS B 1 106 ? -4.316 25.766 -2.371 1 49.22 106 HIS B O 1
#

Radius of gyration: 37.22 Å; Cα contacts (8 Å, |Δi|>4): 324; chains: 2; bounding box: 48×119×120 Å

Nearest PDB structures (foldseek):
  5hy3-assembly1_B  TM=6.063E-01  e=5.028E-01  Tequatrovirus T4
  5i8j-assembly1_B  TM=5.526E-01  e=4.716E-01  Escherichia phage RB69
  1gl8-assembly1_A  TM=5.300E-01  e=2.339E+00  Spinacia oleracea
  5me7-assembly1_A  TM=3.219E-01  e=5.734E+00  Cucumis melo
  5hy3-assembly1_B  TM=5.998E-01  e=4.202E-01  Tequatrovirus T4

Organism: Phenylobacterium zucineum (strain HLK1) (NCBI:txid450851)

Foldseek 3Di:
DDDDPPPPDPPPPPPPPPPDPPDPPVVCVVVPPPVVPPPPCVVPDFQKWKFWADLVRPGTPDTPDTHDDVVVSVVSQVVVCVVVQQTKMFIDGNVGTDDIDHNNVD/DPDDPPPPPPPPPPPPPPPDPPDPPPVCVVVPPPVVPPPPCVVPDFQKWKFWADLVRPDTDDTPDTHDDVVVSVVSQVVVCVVVQQTKMFIDGNVGTPDIDHNNVD